Protein AF-A0A383DIL9-F1 (afdb_monomer_lite)

Sequence (186 aa):
MPIIQTILASLAFAFSNWKKLVEVSVFPLLMALPLVTILPEMMGVLQAQLFGVGQVQAYPQFYQLYLLMFDYGYIAILINVYRLVVSGGASVARFGVVLPSIRLGRFFVLFLLLSIATQLPLFFISPLLIPLVYFLLIPFALNLVSIANDVPYKKIKLPARVQLSVFLIKLGVPSFLVALVILIGA

Foldseek 3Di:
DDPVVVVVVVVVLCVVCVVLLVFQLQQLVVLLVVVVVCVVVVVVLCCCLAVVPDDNDDRDPCNVVSVLSNLQSVLLSVVQVVCCVPVNSVSADTSSDDDDDPLSVQLSVLVVVLVVQLCCCVPPNHPVCSLVSVLVCVQVNVQSVCVSVVHPRDRDDDDPVVSVVVSCVVPVVVVVVVVVCVVVVD

Organism: NCBI:txid408172

Structure (mmCIF, N/CA/C/O backbone):
data_AF-A0A383DIL9-F1
#
_entry.id   AF-A0A383DIL9-F1
#
loop_
_atom_site.group_PDB
_atom_site.id
_atom_site.type_symbol
_atom_site.label_atom_id
_atom_site.label_alt_id
_atom_site.label_comp_id
_atom_site.label_asym_id
_atom_site.label_entity_id
_atom_site.label_seq_id
_atom_site.pdbx_PDB_ins_code
_atom_site.Cartn_x
_atom_site.Cartn_y
_atom_site.Cartn_z
_atom_site.occupancy
_atom_site.B_iso_or_equiv
_atom_site.auth_seq_id
_atom_site.auth_comp_id
_atom_site.auth_asym_id
_atom_site.auth_atom_id
_atom_site.pdbx_PDB_model_num
ATOM 1 N N . MET A 1 1 ? -2.333 14.830 17.654 1.00 55.31 1 MET A N 1
ATOM 2 C CA . MET A 1 1 ? -1.413 13.981 18.440 1.00 55.31 1 MET A CA 1
ATOM 3 C C . MET A 1 1 ? 0.027 14.326 18.085 1.00 55.31 1 MET A C 1
ATOM 5 O O . MET A 1 1 ? 0.282 14.611 16.918 1.00 55.31 1 MET A O 1
ATOM 9 N N . PRO A 1 2 ? 0.955 14.315 19.052 1.00 78.00 2 PRO A N 1
ATOM 10 C CA . PRO A 1 2 ? 2.393 14.379 18.797 1.00 78.00 2 PRO A CA 1
ATOM 11 C C . PRO A 1 2 ? 2.854 13.212 17.910 1.00 78.00 2 PRO A C 1
ATOM 13 O O . PRO A 1 2 ? 2.386 12.082 18.067 1.00 78.00 2 PRO A O 1
ATOM 16 N N . ILE A 1 3 ? 3.799 13.474 17.003 1.00 66.12 3 ILE A N 1
ATOM 17 C CA . ILE A 1 3 ? 4.335 12.475 16.057 1.00 66.12 3 ILE A CA 1
ATOM 18 C C . ILE A 1 3 ? 4.911 11.264 16.806 1.00 66.12 3 ILE A C 1
ATOM 20 O O . ILE A 1 3 ? 4.584 10.129 16.478 1.00 66.12 3 ILE A O 1
ATOM 24 N N . ILE A 1 4 ? 5.687 11.503 17.869 1.00 71.12 4 ILE A N 1
ATOM 25 C CA . ILE A 1 4 ? 6.317 10.445 18.678 1.00 71.12 4 ILE A CA 1
ATOM 26 C C . ILE A 1 4 ? 5.266 9.528 19.313 1.00 71.12 4 ILE A C 1
ATOM 28 O O . ILE A 1 4 ? 5.388 8.311 19.241 1.00 71.12 4 ILE A O 1
ATOM 32 N N . GLN A 1 5 ? 4.196 10.095 19.877 1.00 76.19 5 GLN A N 1
ATOM 33 C CA . GLN A 1 5 ? 3.116 9.303 20.474 1.00 76.19 5 GLN A CA 1
ATOM 34 C C . GLN A 1 5 ? 2.385 8.462 19.427 1.00 76.19 5 GLN A C 1
ATOM 36 O O . GLN A 1 5 ? 2.015 7.328 19.703 1.00 76.19 5 GLN A O 1
ATOM 41 N N . THR A 1 6 ? 2.226 8.991 18.212 1.00 77.00 6 THR A N 1
ATOM 42 C CA . THR A 1 6 ? 1.619 8.245 17.101 1.00 77.00 6 THR A CA 1
ATOM 43 C C . THR A 1 6 ? 2.503 7.067 16.688 1.00 77.00 6 THR A C 1
ATOM 45 O O . THR A 1 6 ? 1.997 5.965 16.488 1.00 77.00 6 THR A O 1
ATOM 48 N N . ILE A 1 7 ? 3.824 7.270 16.611 1.00 73.19 7 ILE A N 1
ATOM 49 C CA . ILE A 1 7 ? 4.795 6.210 16.296 1.00 73.19 7 ILE A CA 1
ATOM 50 C C . ILE A 1 7 ? 4.780 5.128 17.380 1.00 73.19 7 ILE A C 1
ATOM 52 O O . ILE A 1 7 ? 4.632 3.951 17.063 1.00 73.19 7 ILE A O 1
ATOM 56 N N . LEU A 1 8 ? 4.873 5.517 18.654 1.00 77.44 8 LEU A N 1
ATOM 57 C CA . LEU A 1 8 ? 4.858 4.581 19.780 1.00 77.44 8 LEU A CA 1
ATOM 58 C C . LEU A 1 8 ? 3.540 3.806 19.858 1.00 77.44 8 LEU A C 1
ATOM 60 O O . LEU A 1 8 ? 3.565 2.593 20.037 1.00 77.44 8 LEU A O 1
ATOM 64 N N . ALA A 1 9 ? 2.400 4.471 19.655 1.00 83.62 9 ALA A N 1
ATOM 65 C CA . ALA A 1 9 ? 1.100 3.808 19.610 1.00 83.62 9 ALA A CA 1
ATOM 66 C C . ALA A 1 9 ? 1.002 2.817 18.440 1.00 83.62 9 ALA A C 1
ATOM 68 O O . ALA A 1 9 ? 0.501 1.709 18.615 1.00 83.62 9 ALA A O 1
ATOM 69 N N . SER A 1 10 ? 1.529 3.180 17.267 1.00 82.62 10 SER A N 1
ATOM 70 C CA . SER A 1 10 ? 1.551 2.298 16.094 1.00 82.62 10 SER A CA 1
ATOM 71 C C . SER A 1 10 ? 2.434 1.068 16.327 1.00 82.62 10 SER A C 1
ATOM 73 O O . SER A 1 10 ? 2.035 -0.044 15.989 1.00 82.62 10 SER A O 1
ATOM 75 N N . LEU A 1 11 ? 3.606 1.244 16.948 1.00 83.75 11 LEU A N 1
ATOM 76 C CA . LEU A 1 11 ? 4.505 0.144 17.313 1.00 83.75 11 LEU A CA 1
ATOM 77 C C . LEU A 1 11 ? 3.888 -0.761 18.380 1.00 83.75 11 LEU A C 1
ATOM 79 O O . LEU A 1 11 ? 3.871 -1.976 18.212 1.00 83.75 11 LEU A O 1
ATOM 83 N N . ALA A 1 12 ? 3.339 -0.183 19.449 1.00 87.81 12 ALA A N 1
ATOM 84 C CA . ALA A 1 12 ? 2.666 -0.936 20.502 1.00 87.81 12 ALA A CA 1
ATOM 85 C C . ALA A 1 12 ? 1.492 -1.751 19.938 1.00 87.81 12 ALA A C 1
ATOM 87 O O . ALA A 1 12 ? 1.345 -2.931 20.261 1.00 87.81 12 ALA A O 1
ATOM 88 N N . PHE A 1 13 ? 0.702 -1.156 19.039 1.00 91.38 13 PHE A N 1
ATOM 89 C CA . PHE A 1 13 ? -0.349 -1.860 18.313 1.00 91.38 13 PHE A CA 1
ATOM 90 C C . PHE A 1 13 ? 0.212 -3.014 17.475 1.00 91.38 13 PHE A C 1
ATOM 92 O O . PHE A 1 13 ? -0.314 -4.127 17.552 1.00 91.38 13 PHE A O 1
ATOM 99 N N . ALA A 1 14 ? 1.283 -2.769 16.712 1.00 88.81 14 ALA A N 1
ATOM 100 C CA . ALA A 1 14 ? 1.894 -3.771 15.849 1.00 88.81 14 ALA A CA 1
ATOM 101 C C . ALA A 1 14 ? 2.431 -4.970 16.639 1.00 88.81 14 ALA A C 1
ATOM 103 O O . ALA A 1 14 ? 2.126 -6.111 16.298 1.00 88.81 14 ALA A O 1
ATOM 104 N N . PHE A 1 15 ? 3.149 -4.725 17.737 1.00 90.56 15 PHE A N 1
ATOM 105 C CA . PHE A 1 15 ? 3.647 -5.787 18.608 1.00 90.56 15 PHE A CA 1
ATOM 106 C C . PHE A 1 15 ? 2.521 -6.537 19.317 1.00 90.56 15 PHE A C 1
ATOM 108 O O . PHE A 1 15 ? 2.581 -7.756 19.428 1.00 90.56 15 PHE A O 1
ATOM 115 N N . SER A 1 16 ? 1.460 -5.848 19.738 1.00 92.62 16 SER A N 1
ATOM 116 C CA . SER A 1 16 ? 0.324 -6.499 20.406 1.00 92.62 16 SER A CA 1
ATOM 117 C C . SER A 1 16 ? -0.507 -7.366 19.452 1.00 92.62 16 SER A C 1
ATOM 119 O O . SER A 1 16 ? -1.127 -8.335 19.880 1.00 92.62 16 SER A O 1
ATOM 121 N N . ASN A 1 17 ? -0.507 -7.048 18.151 1.00 91.88 17 ASN A N 1
ATOM 122 C CA . ASN A 1 17 ? -1.343 -7.704 17.140 1.00 91.88 17 ASN A CA 1
ATOM 123 C C . ASN A 1 17 ? -0.544 -8.442 16.054 1.00 91.88 17 ASN A C 1
ATOM 125 O O . ASN A 1 17 ? -1.108 -8.793 15.018 1.00 91.88 17 ASN A O 1
ATOM 129 N N . TRP A 1 18 ? 0.747 -8.707 16.268 1.00 91.75 18 TRP A N 1
ATOM 130 C CA . TRP A 1 18 ? 1.662 -9.191 15.226 1.00 91.75 18 TRP A CA 1
ATOM 131 C C . TRP A 1 18 ? 1.164 -10.449 14.497 1.00 91.75 18 TRP A C 1
ATOM 133 O O . TRP A 1 18 ? 1.207 -10.496 13.272 1.00 91.75 18 TRP A O 1
ATOM 143 N N . LYS A 1 19 ? 0.609 -11.439 15.216 1.00 93.00 19 LYS A N 1
ATOM 144 C CA . LYS A 1 19 ? 0.065 -12.671 14.608 1.00 93.00 19 LYS A CA 1
ATOM 145 C C . LYS A 1 19 ? -1.059 -12.362 13.629 1.00 93.00 19 LYS A C 1
ATOM 147 O O . LYS A 1 19 ? -1.102 -12.908 12.530 1.00 93.00 19 LYS A O 1
ATOM 152 N N . LYS A 1 20 ? -1.961 -11.464 14.032 1.00 90.69 20 LYS A N 1
ATOM 153 C CA . LYS A 1 20 ? -3.090 -11.065 13.199 1.00 90.69 20 LYS A CA 1
ATOM 154 C C . LYS A 1 20 ? -2.618 -10.207 12.034 1.00 90.69 20 LYS A C 1
ATOM 156 O O . LYS A 1 20 ? -3.096 -10.408 10.929 1.00 90.69 20 LYS A O 1
ATOM 161 N N . LEU A 1 21 ? -1.641 -9.326 12.245 1.00 91.44 21 LEU A N 1
ATOM 162 C CA . LEU A 1 21 ? -1.018 -8.552 11.170 1.00 91.44 21 LEU A CA 1
ATOM 163 C C . LEU A 1 21 ? -0.367 -9.446 10.110 1.00 91.44 21 LEU A C 1
ATOM 165 O O . LEU A 1 21 ? -0.551 -9.197 8.923 1.00 91.44 21 LEU A O 1
ATOM 169 N N . VAL A 1 22 ? 0.323 -10.513 10.515 1.00 91.12 22 VAL A N 1
ATOM 170 C CA . VAL A 1 22 ? 0.865 -11.511 9.582 1.00 91.12 22 VAL A CA 1
ATOM 171 C C . VAL A 1 22 ? -0.265 -12.204 8.821 1.00 91.12 22 VAL A C 1
ATOM 173 O O . VAL A 1 22 ? -0.243 -12.226 7.594 1.00 91.12 22 VAL A O 1
ATOM 176 N N . GLU A 1 23 ? -1.289 -12.700 9.522 1.00 91.50 23 GLU A N 1
ATOM 177 C CA . GLU A 1 23 ? -2.429 -13.392 8.904 1.00 91.50 23 GLU A CA 1
ATOM 178 C C . GLU A 1 23 ? -3.127 -12.530 7.843 1.00 91.50 23 GLU A C 1
ATOM 180 O O . GLU A 1 23 ? -3.427 -13.006 6.750 1.00 91.50 23 GLU A O 1
ATOM 185 N N . VAL A 1 24 ? -3.368 -11.253 8.141 1.00 89.69 24 VAL A N 1
ATOM 186 C CA . VAL A 1 24 ? -4.103 -10.351 7.241 1.00 89.69 24 VAL A CA 1
ATOM 187 C C . VAL A 1 24 ? -3.247 -9.806 6.100 1.00 89.69 24 VAL A C 1
ATOM 189 O O . VAL A 1 24 ? -3.786 -9.193 5.179 1.00 89.69 24 VAL A O 1
ATOM 192 N N . SER A 1 25 ? -1.933 -10.027 6.159 1.00 90.75 25 SER A N 1
ATOM 193 C CA . SER A 1 25 ? -0.986 -9.648 5.110 1.00 90.75 25 SER A CA 1
ATOM 194 C C . SER A 1 25 ? -0.784 -10.749 4.069 1.00 90.75 25 SER A C 1
ATOM 196 O O . SER A 1 25 ? -0.299 -10.444 2.987 1.00 90.75 25 SER A O 1
ATOM 198 N N . VAL A 1 26 ? -1.176 -12.002 4.344 1.00 93.00 26 VAL A N 1
ATOM 199 C CA . VAL A 1 26 ? -0.944 -13.145 3.438 1.00 93.00 26 VAL A CA 1
ATOM 200 C C . VAL A 1 26 ? -1.511 -12.880 2.044 1.00 93.00 26 VAL A C 1
ATOM 202 O O . VAL A 1 26 ? -0.766 -12.886 1.069 1.00 93.00 26 VAL A O 1
ATOM 205 N N . PHE A 1 27 ? -2.812 -12.607 1.937 1.00 92.38 27 PHE A N 1
ATOM 206 C CA . PHE A 1 27 ? -3.439 -12.343 0.645 1.00 92.38 27 PHE A CA 1
ATOM 207 C C . PHE A 1 27 ? -2.878 -11.088 -0.056 1.00 92.38 27 PHE A C 1
ATOM 209 O O . PHE A 1 27 ? -2.487 -11.198 -1.219 1.00 92.38 27 PHE A O 1
ATOM 216 N N . PRO A 1 28 ? -2.761 -9.920 0.609 1.00 91.75 28 PRO A N 1
ATOM 217 C CA . PRO A 1 28 ? -2.088 -8.753 0.037 1.00 91.75 28 PRO A CA 1
ATOM 218 C C . PRO A 1 28 ? -0.696 -9.034 -0.532 1.00 91.75 28 PRO A C 1
ATOM 220 O O . PRO A 1 28 ? -0.382 -8.574 -1.627 1.00 91.75 28 PRO A O 1
ATOM 223 N N . LEU A 1 29 ? 0.122 -9.806 0.187 1.00 91.56 29 LEU A N 1
ATOM 224 C CA . LEU A 1 29 ? 1.461 -10.173 -0.263 1.00 91.56 29 LEU A CA 1
ATOM 225 C C . LEU A 1 29 ? 1.400 -11.061 -1.504 1.00 91.56 29 LEU A C 1
ATOM 227 O O . LEU A 1 29 ? 2.115 -10.785 -2.461 1.00 91.56 29 LEU A O 1
ATOM 231 N N . LEU A 1 30 ? 0.507 -12.057 -1.539 1.00 93.81 30 LEU A N 1
ATOM 232 C CA . LEU A 1 30 ? 0.303 -12.896 -2.725 1.00 93.81 30 LEU A CA 1
ATOM 233 C C . LEU A 1 30 ? -0.089 -12.072 -3.959 1.00 93.81 30 LEU A C 1
ATOM 235 O O . LEU A 1 30 ? 0.409 -12.338 -5.047 1.00 93.81 30 LEU A O 1
ATOM 239 N N . MET A 1 31 ? -0.930 -11.046 -3.792 1.00 93.12 31 MET A N 1
ATOM 240 C CA . MET A 1 31 ? -1.310 -10.155 -4.895 1.00 93.12 31 MET A CA 1
ATOM 241 C C . MET A 1 31 ? -0.169 -9.227 -5.338 1.00 93.12 31 MET A C 1
ATOM 243 O O . MET A 1 31 ? -0.143 -8.805 -6.490 1.00 93.12 31 MET A O 1
ATOM 247 N N . ALA A 1 32 ? 0.787 -8.930 -4.454 1.00 91.19 32 ALA A N 1
ATOM 248 C CA . ALA A 1 32 ? 1.969 -8.133 -4.775 1.00 91.19 32 ALA A CA 1
ATOM 249 C C . ALA A 1 32 ? 3.094 -8.950 -5.439 1.00 91.19 32 ALA A C 1
ATOM 251 O O . ALA A 1 32 ? 3.897 -8.376 -6.175 1.00 91.19 32 ALA A O 1
ATOM 252 N N . LEU A 1 33 ? 3.156 -10.270 -5.206 1.00 91.06 33 LEU A N 1
ATOM 253 C CA . LEU A 1 33 ? 4.237 -11.135 -5.702 1.00 91.06 33 LEU A CA 1
ATOM 254 C C . LEU A 1 33 ? 4.514 -11.000 -7.209 1.00 91.06 33 LEU A C 1
ATOM 256 O O . LEU A 1 33 ? 5.685 -10.844 -7.548 1.00 91.06 33 LEU A O 1
ATOM 260 N N . PRO A 1 34 ? 3.512 -10.996 -8.113 1.00 91.50 34 PRO A N 1
ATOM 261 C CA . PRO A 1 34 ? 3.777 -10.896 -9.550 1.00 91.50 34 PRO A CA 1
ATOM 262 C C . PRO A 1 34 ? 4.523 -9.614 -9.944 1.00 91.50 34 PRO A C 1
ATOM 264 O O . PRO A 1 34 ? 5.402 -9.640 -10.804 1.00 91.50 34 PRO A O 1
ATOM 267 N N . LEU A 1 35 ? 4.224 -8.491 -9.280 1.00 88.19 35 LEU A N 1
ATOM 268 C CA . LEU A 1 35 ? 4.943 -7.237 -9.505 1.00 88.19 35 LEU A CA 1
ATOM 269 C C . LEU A 1 35 ? 6.375 -7.322 -8.964 1.00 88.19 35 LEU A C 1
ATOM 271 O O . LEU A 1 35 ? 7.310 -6.846 -9.603 1.00 88.19 35 LEU A O 1
ATOM 275 N N . VAL A 1 36 ? 6.557 -7.964 -7.806 1.00 86.94 36 VAL A N 1
ATOM 276 C CA . VAL A 1 36 ? 7.881 -8.149 -7.199 1.00 86.94 36 VAL A CA 1
ATOM 277 C C . VAL A 1 36 ? 8.782 -9.017 -8.072 1.00 86.94 36 VAL A C 1
ATOM 279 O O . VAL A 1 36 ? 9.970 -8.736 -8.186 1.00 86.94 36 VAL A 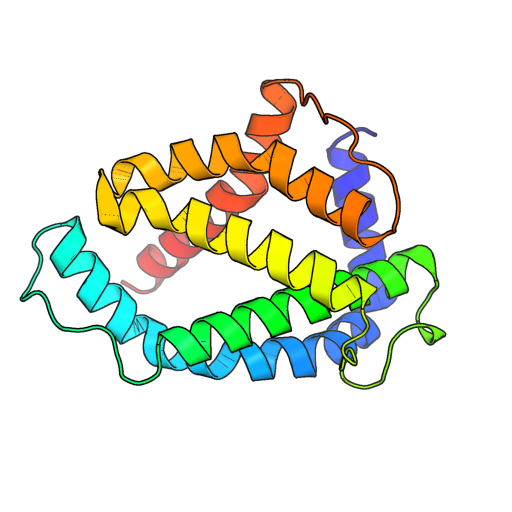O 1
ATOM 282 N N . THR A 1 37 ? 8.239 -10.036 -8.736 1.00 87.19 37 THR A N 1
ATOM 283 C CA . THR A 1 37 ? 9.034 -10.901 -9.617 1.00 87.19 37 THR A CA 1
ATOM 284 C C . THR A 1 37 ? 9.561 -10.178 -10.854 1.00 87.19 37 THR A C 1
ATOM 286 O O . THR A 1 37 ? 10.646 -10.510 -11.317 1.00 87.19 37 THR A O 1
ATOM 289 N N . ILE A 1 38 ? 8.846 -9.163 -11.355 1.00 86.38 38 ILE A N 1
ATOM 290 C CA . ILE A 1 38 ? 9.269 -8.384 -12.531 1.00 86.38 38 ILE A CA 1
ATOM 291 C C . ILE A 1 38 ? 9.998 -7.081 -12.172 1.00 86.38 38 ILE A C 1
ATOM 293 O O . ILE A 1 38 ? 10.416 -6.346 -13.065 1.00 86.38 38 ILE A O 1
ATOM 297 N N . LEU A 1 39 ? 10.172 -6.772 -10.878 1.00 82.75 39 LEU A N 1
ATOM 298 C CA . LEU A 1 39 ? 10.854 -5.555 -10.417 1.00 82.75 39 LEU A CA 1
ATOM 299 C C . LEU A 1 39 ? 12.237 -5.355 -11.057 1.00 82.75 39 LEU A C 1
ATOM 301 O O . LEU A 1 39 ? 12.508 -4.236 -11.485 1.00 82.75 39 LEU A O 1
ATOM 305 N N . PRO A 1 40 ? 13.115 -6.374 -11.162 1.00 82.50 40 PRO A N 1
ATOM 306 C CA . PRO A 1 40 ? 14.431 -6.190 -11.773 1.00 82.50 40 PRO A CA 1
ATOM 307 C C . PRO A 1 40 ? 14.352 -5.722 -13.233 1.00 82.50 40 PRO A C 1
ATOM 309 O O . PRO A 1 40 ? 15.029 -4.770 -13.618 1.00 82.50 40 PRO A O 1
ATOM 312 N N . GLU A 1 41 ? 13.472 -6.336 -14.025 1.00 84.00 41 GLU A N 1
ATOM 313 C CA . GLU A 1 41 ? 13.235 -5.972 -15.428 1.00 84.00 41 GLU A CA 1
ATOM 314 C C . GLU A 1 41 ? 12.672 -4.551 -15.532 1.00 84.00 41 GLU A C 1
ATOM 316 O O . GLU A 1 41 ? 13.134 -3.739 -16.335 1.00 84.00 41 GLU A O 1
ATOM 321 N N . ME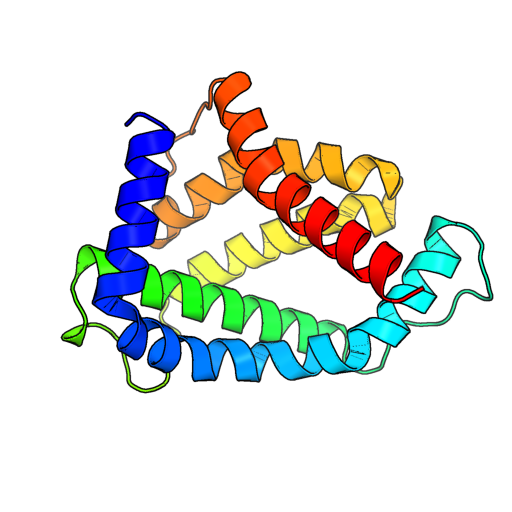T A 1 42 ? 11.729 -4.211 -14.650 1.00 81.94 42 MET A N 1
ATOM 322 C CA . MET A 1 42 ? 11.178 -2.863 -14.548 1.00 81.94 42 MET A CA 1
ATOM 323 C C . MET A 1 42 ? 12.235 -1.817 -14.207 1.00 81.94 42 MET A C 1
ATOM 325 O O . MET A 1 42 ? 12.226 -0.732 -14.784 1.00 81.94 42 MET A O 1
ATOM 329 N N . MET A 1 43 ? 13.150 -2.132 -13.290 1.00 78.75 43 MET A N 1
ATOM 330 C CA . MET A 1 43 ? 14.248 -1.241 -12.929 1.00 78.75 43 MET A CA 1
ATOM 331 C C . MET A 1 43 ? 15.207 -1.037 -14.100 1.00 78.75 43 MET A C 1
ATOM 333 O O . MET A 1 43 ? 15.670 0.083 -14.282 1.00 78.75 43 MET A O 1
ATOM 337 N N . GLY A 1 44 ? 15.452 -2.060 -14.923 1.00 78.56 44 GLY A N 1
ATOM 338 C CA . GLY A 1 44 ? 16.228 -1.925 -16.158 1.00 78.56 44 GLY A CA 1
ATOM 339 C C . GLY A 1 44 ? 15.559 -0.993 -17.174 1.00 78.56 44 GLY A C 1
ATOM 340 O O . GLY A 1 44 ? 16.194 -0.064 -17.673 1.00 78.56 44 GLY A O 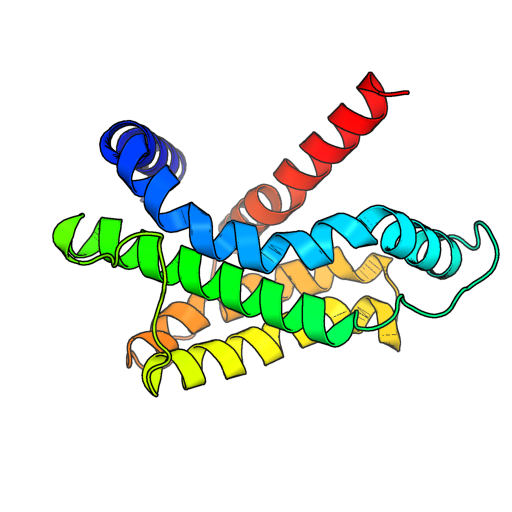1
ATOM 341 N N . VAL A 1 45 ? 14.255 -1.173 -17.418 1.00 81.00 45 VAL A N 1
ATOM 342 C CA . VAL A 1 45 ? 13.473 -0.293 -18.308 1.00 81.00 45 VAL A CA 1
ATOM 343 C C . VAL A 1 45 ? 13.467 1.145 -17.791 1.00 81.00 45 VAL A C 1
ATOM 345 O O . VAL A 1 45 ? 13.696 2.077 -18.562 1.00 81.00 45 VAL A O 1
ATOM 348 N N . LEU A 1 46 ? 13.256 1.333 -16.485 1.00 76.75 46 LEU A N 1
ATOM 349 C CA . LEU A 1 46 ? 13.331 2.647 -15.858 1.00 76.75 46 LEU A CA 1
ATOM 350 C C . LEU A 1 46 ? 14.738 3.226 -16.021 1.00 76.75 46 LEU A C 1
ATOM 352 O O . LEU A 1 46 ? 14.873 4.299 -16.578 1.00 76.75 46 LEU A O 1
ATOM 356 N N . GLN A 1 47 ? 15.812 2.539 -15.642 1.00 74.31 47 GLN A N 1
ATOM 357 C CA . GLN A 1 47 ? 17.170 3.085 -15.770 1.00 74.31 47 GLN A CA 1
ATOM 358 C C . GLN A 1 47 ? 17.516 3.529 -17.201 1.00 74.31 47 GLN A C 1
ATOM 360 O O . GLN A 1 47 ? 18.080 4.613 -17.377 1.00 74.31 47 GLN A O 1
ATOM 365 N N . ALA A 1 48 ? 17.105 2.761 -18.213 1.00 79.94 48 ALA A N 1
ATOM 366 C CA . ALA A 1 48 ? 17.279 3.132 -19.614 1.00 79.94 48 ALA A CA 1
ATOM 367 C C . ALA A 1 48 ? 16.479 4.389 -19.996 1.00 79.94 48 ALA A C 1
ATOM 369 O O . ALA A 1 48 ? 17.013 5.281 -20.651 1.00 79.94 48 ALA A O 1
ATOM 370 N N . GLN A 1 49 ? 15.224 4.505 -19.554 1.00 73.62 49 GLN A N 1
ATOM 371 C CA . GLN A 1 49 ? 14.377 5.678 -19.818 1.00 73.62 49 GLN A CA 1
ATOM 372 C C . GLN A 1 49 ? 14.801 6.925 -19.025 1.00 73.62 49 GLN A C 1
ATOM 374 O O . GLN A 1 49 ? 14.687 8.046 -19.512 1.00 73.62 49 GLN A O 1
ATOM 379 N N . LEU A 1 50 ? 15.258 6.727 -17.789 1.00 70.38 50 LEU A N 1
ATOM 380 C CA . LEU A 1 50 ? 15.532 7.764 -16.798 1.00 70.38 50 LEU A CA 1
ATOM 381 C C . LEU A 1 50 ? 16.929 8.369 -16.951 1.00 70.38 50 LEU A C 1
ATOM 383 O O . LEU A 1 50 ? 17.101 9.579 -16.828 1.00 70.38 50 LEU A O 1
ATOM 387 N N . PHE A 1 51 ? 17.924 7.511 -17.174 1.00 76.62 51 PHE A N 1
ATOM 388 C CA . PHE A 1 51 ? 19.342 7.866 -17.126 1.00 76.62 51 PHE A CA 1
ATOM 389 C C . PHE A 1 51 ? 20.070 7.568 -18.442 1.00 76.62 51 PHE A C 1
ATOM 391 O O . PHE A 1 51 ? 21.273 7.798 -18.530 1.00 76.62 51 PHE A O 1
ATOM 398 N N . GLY A 1 52 ? 19.370 7.048 -19.459 1.00 71.31 52 GLY A N 1
ATOM 399 C CA . GLY A 1 52 ? 19.980 6.654 -20.733 1.00 71.31 52 GLY A CA 1
ATOM 400 C C . GLY A 1 52 ? 20.937 5.464 -20.608 1.00 71.31 52 GLY A C 1
ATOM 401 O O . GLY A 1 52 ? 21.775 5.253 -21.482 1.00 71.31 52 GLY A O 1
ATOM 402 N N . VAL A 1 53 ? 20.853 4.706 -19.510 1.00 71.75 53 VAL A N 1
ATOM 403 C CA . VAL A 1 53 ? 21.731 3.563 -19.245 1.00 71.75 53 VAL A CA 1
ATOM 404 C C . VAL A 1 53 ? 21.109 2.309 -19.860 1.00 71.75 53 VAL A C 1
ATOM 406 O O . VAL A 1 53 ? 20.167 1.745 -19.312 1.00 71.75 53 VAL A O 1
ATOM 409 N N . GLY A 1 54 ? 21.643 1.868 -21.001 1.00 72.19 54 GLY A N 1
ATOM 410 C CA . GLY A 1 54 ? 21.163 0.684 -21.726 1.00 72.19 54 GLY A CA 1
ATOM 411 C C . GLY A 1 54 ? 20.141 1.000 -22.826 1.00 72.19 54 GLY A C 1
ATOM 412 O O . GLY A 1 54 ? 19.891 2.157 -23.154 1.00 72.19 54 GLY A O 1
ATOM 413 N N . GLN A 1 55 ? 19.574 -0.044 -23.443 1.00 74.38 55 GLN A N 1
ATOM 414 C CA . GLN A 1 55 ? 18.541 0.108 -24.474 1.00 74.38 55 GLN A CA 1
ATOM 415 C C . GLN A 1 55 ? 17.148 0.179 -23.843 1.00 74.38 55 GLN A C 1
ATOM 417 O O . GLN A 1 55 ? 16.818 -0.622 -22.970 1.00 74.38 55 GLN A O 1
ATOM 422 N N . VAL A 1 56 ? 16.314 1.111 -24.316 1.00 74.44 56 VAL A N 1
ATOM 423 C CA . VAL A 1 56 ? 14.915 1.222 -23.883 1.00 74.44 56 VAL A CA 1
ATOM 424 C C . VAL A 1 56 ? 14.142 0.013 -24.403 1.00 74.44 56 VAL A C 1
ATOM 426 O O . VAL A 1 56 ? 13.909 -0.119 -25.603 1.00 74.44 56 VAL A O 1
ATOM 429 N N . GLN A 1 57 ? 13.753 -0.871 -23.488 1.00 77.25 57 GLN A N 1
ATOM 430 C CA . GLN A 1 57 ? 12.928 -2.040 -23.781 1.00 77.25 57 GLN A CA 1
ATOM 431 C C . GLN A 1 57 ? 11.456 -1.766 -23.453 1.00 77.25 57 GLN A C 1
ATOM 433 O O . GLN A 1 57 ? 11.126 -0.866 -22.676 1.00 77.25 57 GLN A O 1
ATOM 438 N N . ALA A 1 58 ? 10.563 -2.544 -24.064 1.00 80.38 58 ALA A N 1
ATOM 439 C CA . ALA A 1 58 ? 9.151 -2.530 -23.703 1.00 80.38 58 ALA A CA 1
ATOM 440 C C . ALA A 1 58 ? 8.956 -3.046 -22.268 1.00 80.38 58 ALA A C 1
ATOM 442 O O . ALA A 1 58 ? 9.742 -3.854 -21.775 1.00 80.38 58 ALA A O 1
ATOM 443 N N . TYR A 1 59 ? 7.888 -2.596 -21.606 1.00 80.62 59 TYR A N 1
ATOM 444 C CA . TYR A 1 59 ? 7.521 -3.133 -20.297 1.00 80.62 59 TYR A CA 1
ATOM 445 C C . TYR A 1 59 ? 7.206 -4.639 -20.375 1.00 80.62 59 TYR A C 1
ATOM 447 O O . TYR A 1 59 ? 6.672 -5.087 -21.397 1.00 80.62 59 TYR A O 1
ATOM 455 N N . PRO A 1 60 ? 7.473 -5.407 -19.298 1.00 83.50 60 PRO A N 1
ATOM 456 C CA . PRO A 1 60 ? 7.169 -6.832 -19.242 1.00 83.50 60 PRO A CA 1
ATOM 457 C C . PRO A 1 60 ? 5.700 -7.144 -19.539 1.00 83.50 60 PRO A C 1
ATOM 459 O O . PRO A 1 60 ? 4.791 -6.359 -19.239 1.00 83.50 60 PRO A O 1
ATOM 462 N N . GLN A 1 61 ? 5.458 -8.328 -20.102 1.00 85.56 61 GLN A N 1
ATOM 463 C CA . GLN A 1 61 ? 4.107 -8.794 -20.395 1.00 85.56 61 GLN A CA 1
ATOM 464 C C . GLN A 1 61 ? 3.267 -8.827 -19.107 1.00 85.56 61 GLN A C 1
ATOM 466 O O . GLN A 1 61 ? 3.739 -9.253 -18.056 1.00 85.56 61 GLN A O 1
ATOM 471 N N . PHE A 1 62 ? 2.013 -8.372 -19.197 1.00 86.94 62 PHE A N 1
ATOM 472 C CA . PHE A 1 62 ? 1.073 -8.271 -18.070 1.00 86.94 62 PHE A CA 1
ATOM 473 C C . PHE A 1 62 ? 1.442 -7.261 -16.974 1.00 86.94 62 PHE A C 1
ATOM 475 O O . PHE A 1 62 ? 0.774 -7.240 -15.941 1.00 86.94 62 PHE A O 1
ATOM 482 N N . TYR A 1 63 ? 2.409 -6.364 -17.202 1.00 85.62 63 TYR A N 1
ATOM 483 C CA . TYR A 1 63 ? 2.758 -5.298 -16.255 1.00 85.62 63 TYR A CA 1
ATOM 484 C C . TYR A 1 63 ? 1.528 -4.563 -15.689 1.00 85.62 63 TYR A C 1
ATOM 486 O O . TYR A 1 63 ? 1.392 -4.412 -14.476 1.00 85.62 63 TYR A O 1
ATOM 494 N N . GLN A 1 64 ? 0.583 -4.169 -16.549 1.00 85.81 64 GLN A N 1
ATOM 495 C CA . GLN A 1 64 ? -0.630 -3.466 -16.125 1.00 85.81 64 GLN A CA 1
ATOM 496 C C . GLN A 1 64 ? -1.519 -4.328 -15.218 1.00 85.81 64 GLN A C 1
ATOM 498 O O . GLN A 1 64 ? -2.098 -3.821 -14.262 1.00 85.81 64 GLN A O 1
ATOM 503 N N . LEU A 1 65 ? -1.619 -5.632 -15.489 1.00 89.81 65 LEU A N 1
ATOM 504 C CA . LEU A 1 65 ? -2.370 -6.554 -14.639 1.00 89.81 65 LEU A CA 1
ATOM 505 C C . LEU A 1 65 ? -1.701 -6.691 -13.268 1.00 89.81 65 LEU A C 1
ATOM 507 O O . LEU A 1 65 ? -2.386 -6.653 -12.249 1.00 89.81 65 LEU A O 1
ATOM 511 N N . TYR A 1 66 ? -0.372 -6.794 -13.226 1.00 90.94 66 TYR A N 1
ATOM 512 C CA . TYR A 1 66 ? 0.374 -6.890 -11.971 1.00 90.94 66 TYR A CA 1
ATOM 513 C C . TYR A 1 66 ? 0.274 -5.612 -11.136 1.00 90.94 66 TYR A C 1
ATOM 515 O O . TYR A 1 66 ? 0.149 -5.702 -9.916 1.00 90.94 66 TYR A O 1
ATOM 523 N N . LEU A 1 67 ? 0.230 -4.433 -11.769 1.00 85.94 67 LEU A N 1
ATOM 524 C CA . LEU A 1 67 ? -0.095 -3.180 -11.082 1.00 85.94 67 LEU A CA 1
ATOM 525 C C . LEU A 1 67 ? -1.491 -3.215 -10.451 1.00 85.94 67 LEU A C 1
ATOM 527 O O . LEU A 1 67 ? -1.640 -2.856 -9.288 1.00 85.94 67 LEU A O 1
ATOM 531 N N . LEU A 1 68 ? -2.508 -3.679 -11.183 1.00 87.75 68 LEU A N 1
ATOM 532 C CA . LEU A 1 68 ? -3.874 -3.774 -10.655 1.00 87.75 68 LEU A CA 1
ATOM 533 C C . LEU A 1 68 ? -3.972 -4.764 -9.486 1.00 87.75 68 LEU A C 1
ATOM 535 O O . LEU A 1 68 ? -4.662 -4.493 -8.502 1.00 87.75 68 LEU A O 1
ATOM 539 N N . MET A 1 69 ? -3.274 -5.900 -9.573 1.00 90.38 69 MET A N 1
ATOM 540 C CA . MET A 1 69 ? -3.184 -6.864 -8.474 1.00 90.38 69 MET A CA 1
ATOM 541 C C . MET A 1 69 ? -2.491 -6.250 -7.255 1.00 90.38 69 MET A C 1
ATOM 543 O O . MET A 1 69 ? -2.996 -6.380 -6.139 1.00 90.38 69 MET A O 1
ATOM 547 N N . PHE A 1 70 ? -1.391 -5.524 -7.464 1.00 89.81 70 PHE A N 1
ATOM 548 C CA . PHE A 1 70 ? -0.692 -4.806 -6.404 1.00 89.81 70 PHE A CA 1
ATOM 549 C C . PHE A 1 70 ? -1.589 -3.758 -5.735 1.00 89.81 70 PHE A C 1
ATOM 551 O O . PHE A 1 70 ? -1.707 -3.759 -4.510 1.00 89.81 70 PHE A O 1
ATOM 558 N N . ASP A 1 71 ? -2.275 -2.916 -6.514 1.00 85.31 71 ASP A N 1
ATOM 559 C CA . ASP A 1 71 ? -3.210 -1.908 -6.001 1.00 85.31 71 ASP A CA 1
ATOM 560 C C . ASP A 1 71 ? -4.325 -2.564 -5.177 1.00 85.31 71 ASP A C 1
ATOM 562 O O . ASP A 1 71 ? -4.666 -2.104 -4.084 1.00 85.31 71 ASP A O 1
ATOM 566 N N . TYR A 1 72 ? -4.862 -3.689 -5.651 1.00 86.31 72 TYR A N 1
ATOM 567 C CA . TYR A 1 72 ? -5.870 -4.443 -4.916 1.00 86.31 72 TYR A CA 1
ATOM 568 C C . TYR A 1 72 ? -5.331 -5.019 -3.600 1.00 86.31 72 TYR A C 1
ATOM 570 O O . TYR A 1 72 ? -5.980 -4.883 -2.560 1.00 86.31 72 TYR A O 1
ATOM 578 N N . GLY A 1 73 ? -4.133 -5.610 -3.612 1.00 89.12 73 GLY A N 1
ATOM 579 C CA . GLY A 1 73 ? -3.460 -6.091 -2.404 1.00 89.12 73 GLY A CA 1
ATOM 580 C C . GLY A 1 73 ? -3.204 -4.963 -1.400 1.00 89.12 73 GLY A C 1
ATOM 581 O O . GLY A 1 73 ? -3.510 -5.101 -0.214 1.00 89.12 73 GLY A O 1
ATOM 582 N N . TYR A 1 74 ? -2.731 -3.813 -1.882 1.00 85.88 74 TYR A N 1
ATOM 583 C CA . TYR A 1 74 ? -2.501 -2.612 -1.082 1.00 85.88 74 TYR A CA 1
ATOM 584 C C . TYR A 1 74 ? -3.789 -2.103 -0.417 1.00 85.88 74 TYR A C 1
ATOM 586 O O . TYR A 1 74 ? -3.823 -1.778 0.771 1.00 85.88 74 TYR A O 1
ATOM 594 N N . ILE A 1 75 ? -4.891 -2.083 -1.160 1.00 82.56 75 ILE A N 1
ATOM 595 C CA . ILE A 1 75 ? -6.195 -1.695 -0.627 1.00 82.56 75 ILE A CA 1
ATOM 596 C C . ILE A 1 75 ? -6.681 -2.713 0.412 1.00 82.56 75 ILE A C 1
ATOM 598 O O . ILE A 1 75 ? -7.139 -2.320 1.488 1.00 82.56 75 ILE A O 1
ATOM 602 N N . ALA A 1 76 ? -6.540 -4.011 0.132 1.00 85.62 76 ALA A N 1
ATOM 603 C CA . ALA A 1 76 ? -6.932 -5.075 1.047 1.00 85.62 76 ALA A CA 1
ATOM 604 C C . ALA A 1 76 ? -6.199 -4.967 2.396 1.00 85.62 76 ALA A C 1
ATOM 606 O O . ALA A 1 76 ? -6.846 -5.021 3.446 1.00 85.62 76 ALA A O 1
ATOM 607 N N . ILE A 1 77 ? -4.880 -4.732 2.394 1.00 87.81 77 ILE A N 1
ATOM 608 C CA . ILE A 1 77 ? -4.122 -4.576 3.642 1.00 87.81 77 ILE A CA 1
ATOM 609 C C . ILE A 1 77 ? -4.525 -3.312 4.409 1.00 87.81 77 ILE A C 1
ATOM 611 O O . ILE A 1 77 ? -4.709 -3.386 5.624 1.00 87.81 77 ILE A O 1
ATOM 615 N N . LEU A 1 78 ? -4.761 -2.182 3.729 1.00 83.19 78 LEU A N 1
ATOM 616 C CA . LEU A 1 78 ? -5.236 -0.955 4.380 1.00 83.19 78 LEU A CA 1
ATOM 617 C C . LEU A 1 78 ? -6.568 -1.172 5.107 1.00 83.19 78 LEU A C 1
ATOM 619 O O . LEU A 1 78 ? -6.727 -0.758 6.256 1.00 83.19 78 LEU A O 1
ATOM 623 N N . ILE A 1 79 ? -7.515 -1.846 4.457 1.00 80.12 79 ILE A N 1
ATOM 624 C CA . ILE A 1 79 ? -8.837 -2.128 5.027 1.00 80.12 79 ILE A CA 1
ATOM 625 C C . ILE A 1 79 ? -8.720 -3.069 6.219 1.00 80.12 79 ILE A C 1
ATOM 627 O O . ILE A 1 79 ? -9.354 -2.838 7.247 1.00 80.12 79 ILE A O 1
ATOM 631 N N . ASN A 1 80 ? -7.915 -4.122 6.097 1.00 85.56 80 ASN A N 1
ATOM 632 C CA . ASN A 1 80 ? -7.735 -5.090 7.170 1.00 85.56 80 ASN A CA 1
ATOM 633 C C . ASN A 1 80 ? -7.053 -4.473 8.391 1.00 85.56 80 ASN A C 1
ATOM 635 O O . ASN A 1 80 ? -7.493 -4.722 9.509 1.00 85.56 80 ASN A O 1
ATOM 639 N N . VAL A 1 81 ? -6.030 -3.635 8.192 1.00 85.00 81 VAL A N 1
ATOM 640 C CA . VAL A 1 81 ? -5.382 -2.896 9.284 1.00 85.00 81 VAL A CA 1
ATOM 641 C C . VAL A 1 81 ? -6.369 -1.924 9.924 1.00 85.00 81 VAL A C 1
ATOM 643 O O . VAL A 1 81 ? -6.481 -1.900 11.145 1.00 85.00 81 VAL A O 1
ATOM 646 N N . TYR A 1 82 ? -7.150 -1.182 9.133 1.00 81.88 82 TYR A N 1
ATOM 647 C CA . TYR A 1 82 ? -8.188 -0.296 9.663 1.00 81.88 82 TYR A CA 1
ATOM 648 C C . TYR A 1 82 ? -9.218 -1.054 10.513 1.00 81.88 82 TYR A C 1
ATOM 650 O O . TYR A 1 82 ? -9.483 -0.668 11.650 1.00 81.88 82 TYR A O 1
ATOM 658 N N . ARG A 1 83 ? -9.762 -2.163 9.998 1.00 82.69 83 ARG A N 1
ATOM 659 C CA . ARG A 1 83 ? -10.712 -3.023 10.720 1.00 82.69 83 ARG A CA 1
ATOM 660 C C . ARG A 1 83 ? -10.101 -3.582 12.002 1.00 82.69 83 ARG A C 1
ATOM 662 O O . ARG A 1 83 ? -10.739 -3.536 13.046 1.00 82.69 83 ARG A O 1
ATOM 669 N N . LEU A 1 84 ? -8.847 -4.027 11.951 1.00 85.38 84 LEU A N 1
ATOM 670 C CA . LEU A 1 84 ? -8.132 -4.526 13.122 1.00 85.38 84 LEU A CA 1
ATOM 671 C C . LEU A 1 84 ? -7.963 -3.449 14.203 1.00 85.38 84 LEU A C 1
ATOM 673 O O . LEU A 1 84 ? -8.169 -3.741 15.377 1.00 85.38 84 LEU A O 1
ATOM 677 N N . VAL A 1 85 ? -7.625 -2.215 13.812 1.00 83.69 85 VAL A N 1
ATOM 678 C CA . VAL A 1 85 ? -7.446 -1.076 14.730 1.00 83.69 85 VAL A CA 1
ATOM 679 C C . VAL A 1 85 ? -8.776 -0.611 15.328 1.00 83.69 85 VAL A C 1
ATOM 681 O O . VAL A 1 85 ? -8.850 -0.361 16.526 1.00 83.69 85 VAL A O 1
ATOM 684 N N . VAL A 1 86 ? -9.819 -0.466 14.506 1.00 77.88 86 VAL A N 1
ATOM 685 C CA . VAL A 1 86 ? -11.081 0.185 14.907 1.00 77.88 86 VAL A CA 1
ATOM 686 C C . VAL A 1 86 ? -12.103 -0.804 15.462 1.00 77.88 86 VAL A C 1
ATOM 688 O O . VAL A 1 86 ? -12.844 -0.479 16.385 1.00 77.88 86 VAL A O 1
ATOM 691 N N . SER A 1 87 ? -12.166 -2.004 14.893 1.00 77.94 87 SER A N 1
ATOM 692 C CA . SER A 1 87 ? -13.212 -3.000 15.159 1.00 77.94 87 SER A CA 1
ATOM 693 C C . SER A 1 87 ? -12.666 -4.305 15.753 1.00 77.94 87 SER A C 1
ATOM 695 O O . SER A 1 87 ? -13.442 -5.209 16.058 1.00 77.94 87 SER A O 1
ATOM 697 N N . GLY A 1 88 ? -11.348 -4.417 15.945 1.00 83.44 88 GLY A N 1
ATOM 698 C CA . GLY A 1 88 ? -10.694 -5.564 16.574 1.00 83.44 88 GLY A CA 1
ATOM 699 C C . GLY A 1 88 ? -10.546 -6.791 15.666 1.00 83.44 88 GLY A C 1
ATOM 700 O O . GLY A 1 88 ? -11.057 -6.851 14.547 1.00 83.44 88 GLY A O 1
ATOM 701 N N . GLY A 1 89 ? -9.831 -7.811 16.151 1.00 81.62 89 GLY A N 1
ATOM 702 C CA . GLY A 1 89 ? -9.391 -8.958 15.341 1.00 81.62 89 GLY A CA 1
ATOM 703 C C . GLY A 1 89 ? -10.496 -9.833 14.740 1.00 81.62 89 GLY A C 1
ATOM 704 O O . GLY A 1 89 ? -10.271 -10.443 13.695 1.00 81.62 89 GLY A O 1
ATOM 705 N N . ALA A 1 90 ? -11.686 -9.868 15.345 1.00 83.44 90 ALA A N 1
ATOM 706 C CA . ALA A 1 90 ? -12.832 -10.630 14.836 1.00 83.44 90 ALA A CA 1
ATOM 707 C C . ALA A 1 90 ? -13.454 -10.017 13.566 1.00 83.44 90 ALA A C 1
ATOM 709 O O . ALA A 1 90 ? -14.154 -10.703 12.828 1.00 83.44 90 ALA A O 1
ATOM 710 N N . SER A 1 91 ? -13.181 -8.737 13.291 1.00 77.69 91 SER A N 1
ATOM 711 C CA . SER A 1 91 ? -13.722 -8.013 12.134 1.00 77.69 91 SER A CA 1
ATOM 712 C C . SER A 1 91 ? -12.950 -8.256 10.828 1.00 77.69 91 SER A C 1
ATOM 714 O O . SER A 1 91 ? -13.348 -7.765 9.766 1.00 77.69 91 SER A O 1
ATOM 716 N N . VAL A 1 92 ? -11.843 -9.005 10.888 1.00 81.38 92 VAL A N 1
ATOM 717 C CA . VAL A 1 92 ? -10.974 -9.259 9.738 1.00 81.38 92 VAL A CA 1
ATOM 718 C C . VAL A 1 92 ? -11.108 -10.700 9.258 1.00 81.38 92 VAL A C 1
ATOM 720 O O . VAL A 1 92 ? -10.970 -11.644 10.038 1.00 81.38 92 VAL A O 1
ATOM 723 N N . ALA A 1 93 ? -11.348 -10.863 7.957 1.00 79.25 93 ALA A N 1
ATOM 724 C CA . ALA A 1 93 ? -11.436 -12.170 7.320 1.00 79.25 93 ALA A CA 1
ATOM 725 C C . ALA A 1 93 ? -10.106 -12.934 7.425 1.00 79.25 93 ALA A C 1
ATOM 727 O O . ALA A 1 93 ? -9.023 -12.338 7.421 1.00 79.25 93 ALA A O 1
ATOM 728 N N . ARG A 1 94 ? -10.191 -14.269 7.488 1.00 78.62 94 ARG A N 1
ATOM 729 C CA . ARG A 1 94 ? -9.000 -15.129 7.474 1.00 78.62 94 ARG A CA 1
ATOM 730 C C . ARG A 1 94 ? -8.181 -14.887 6.207 1.00 78.62 94 ARG A C 1
ATOM 732 O O . ARG A 1 94 ? -8.744 -14.669 5.135 1.00 78.62 94 ARG A O 1
ATOM 739 N N . PHE A 1 95 ? -6.858 -14.901 6.358 1.00 82.38 95 PHE A N 1
ATOM 740 C CA . PHE A 1 95 ? -5.871 -14.617 5.304 1.00 82.38 95 PHE A CA 1
ATOM 741 C C . PHE A 1 95 ? -5.914 -13.201 4.708 1.00 82.38 95 PHE A C 1
ATOM 743 O O . PHE A 1 95 ? -5.154 -12.903 3.790 1.00 82.38 95 PHE A O 1
ATOM 750 N N . GLY A 1 96 ? -6.771 -12.312 5.222 1.00 79.38 96 GLY A N 1
ATOM 751 C CA . GLY A 1 96 ? -6.841 -10.925 4.769 1.00 79.38 96 GLY A CA 1
ATOM 752 C C . GLY A 1 96 ? -7.544 -10.721 3.426 1.00 79.38 96 GLY A C 1
ATOM 753 O O . GLY A 1 96 ? -7.364 -9.680 2.794 1.00 79.38 96 GLY A O 1
ATOM 754 N N . VAL A 1 97 ? -8.357 -11.678 2.976 1.00 84.69 97 VAL A N 1
ATOM 755 C CA . VAL A 1 97 ? -9.160 -11.493 1.761 1.00 84.69 97 VAL A CA 1
ATOM 756 C C . VAL A 1 97 ? -10.252 -10.464 2.029 1.00 84.69 97 VAL A C 1
ATOM 758 O O . VAL A 1 97 ? -11.068 -10.620 2.939 1.00 84.69 97 VAL A O 1
ATOM 761 N N . VAL A 1 98 ? -10.295 -9.417 1.212 1.00 80.56 98 VAL A N 1
ATOM 762 C CA . VAL A 1 98 ? -11.340 -8.400 1.294 1.00 80.56 98 VAL A CA 1
ATOM 763 C C . VAL A 1 98 ? -12.250 -8.534 0.088 1.00 80.56 98 VAL A C 1
ATOM 765 O O . VAL A 1 98 ? -11.859 -8.193 -1.018 1.00 80.56 98 VAL A O 1
ATOM 768 N N . LEU A 1 99 ? -13.472 -9.023 0.298 1.00 78.50 99 LEU A N 1
ATOM 769 C CA . LEU A 1 99 ? -14.438 -9.143 -0.791 1.00 78.50 99 LEU A CA 1
ATOM 770 C C . LEU A 1 99 ? -14.819 -7.760 -1.338 1.00 78.50 99 LEU A C 1
ATOM 772 O O . LEU A 1 99 ? -15.057 -6.843 -0.542 1.00 78.50 99 LEU A O 1
ATOM 776 N N . PRO A 1 100 ? -14.918 -7.607 -2.669 1.00 69.31 100 PRO A N 1
ATOM 777 C CA . PRO A 1 100 ? -15.318 -6.351 -3.275 1.00 69.31 100 PRO A CA 1
ATOM 778 C C . PRO A 1 100 ? -16.726 -5.972 -2.809 1.00 69.31 100 PRO A C 1
ATOM 780 O O . PRO A 1 100 ? -17.670 -6.753 -2.883 1.00 69.31 100 PRO A O 1
ATOM 783 N N . SER A 1 101 ? -16.863 -4.742 -2.327 1.00 74.50 101 SER A N 1
ATOM 784 C CA . SER A 1 101 ? -18.149 -4.104 -2.053 1.00 74.50 101 SER A CA 1
ATOM 785 C C . SER A 1 101 ? -18.213 -2.785 -2.811 1.00 74.50 101 SER A C 1
ATOM 787 O O . SER A 1 101 ? -17.179 -2.252 -3.206 1.00 74.50 101 SER A O 1
ATOM 789 N N . ILE A 1 102 ? -19.403 -2.213 -2.996 1.00 72.38 102 ILE A N 1
ATOM 790 C CA . ILE A 1 102 ? -19.570 -0.934 -3.713 1.00 72.38 102 ILE A CA 1
ATOM 791 C C . ILE A 1 102 ? -18.699 0.169 -3.092 1.00 72.38 102 ILE A C 1
ATOM 793 O O . ILE A 1 102 ? -18.060 0.946 -3.801 1.00 72.38 102 ILE A O 1
ATOM 797 N N . ARG A 1 103 ? -18.622 0.201 -1.758 1.00 70.12 103 ARG A N 1
ATOM 798 C CA . ARG A 1 103 ? -17.782 1.136 -1.003 1.00 70.12 103 ARG A CA 1
ATOM 799 C C . ARG A 1 103 ? -16.295 0.950 -1.326 1.00 70.12 103 ARG A C 1
ATOM 801 O O . ARG A 1 103 ? -15.577 1.925 -1.532 1.00 70.12 103 ARG A O 1
ATOM 808 N N . LEU A 1 104 ? -15.852 -0.301 -1.441 1.00 70.38 104 LEU A N 1
ATOM 809 C CA . LEU A 1 104 ? -14.482 -0.624 -1.832 1.00 70.38 104 LEU A CA 1
ATOM 810 C C . LEU A 1 104 ? -14.207 -0.343 -3.300 1.00 70.38 104 LEU A C 1
ATOM 812 O O . LEU A 1 104 ? -13.136 0.157 -3.602 1.00 70.38 104 LEU A O 1
ATOM 816 N N . GLY A 1 105 ? -15.169 -0.580 -4.190 1.00 74.25 105 GLY A N 1
ATOM 817 C CA . GLY A 1 105 ? -15.068 -0.203 -5.597 1.00 74.25 105 GLY A CA 1
ATOM 818 C C . GLY A 1 105 ? -14.861 1.303 -5.763 1.00 74.25 105 GLY A C 1
ATOM 819 O O . GLY A 1 105 ? -13.983 1.721 -6.509 1.00 74.25 105 GLY A O 1
ATOM 820 N N . ARG A 1 106 ? -15.589 2.132 -5.000 1.00 74.62 106 ARG A N 1
ATOM 821 C CA . ARG A 1 106 ? -15.387 3.594 -4.986 1.00 74.62 106 ARG A CA 1
ATOM 822 C C . ARG A 1 106 ? -13.985 3.971 -4.517 1.00 74.62 106 ARG A C 1
ATOM 824 O O . ARG A 1 106 ? -13.319 4.762 -5.178 1.00 74.62 106 ARG A O 1
ATOM 831 N N . PHE A 1 107 ? -13.527 3.397 -3.404 1.00 74.94 107 PHE A N 1
ATOM 832 C CA . PHE A 1 107 ? -12.166 3.633 -2.922 1.00 74.94 107 PHE A CA 1
ATOM 833 C C . PHE A 1 107 ? -11.115 3.170 -3.932 1.00 74.94 107 PHE A C 1
ATOM 835 O O . PHE A 1 107 ? -10.173 3.906 -4.191 1.00 74.94 107 PHE A O 1
ATOM 842 N N . PHE A 1 108 ? -11.314 2.001 -4.540 1.00 77.69 108 PHE A N 1
ATOM 843 C CA . PHE A 1 108 ? -10.425 1.419 -5.536 1.00 77.69 108 PHE A CA 1
ATOM 844 C C . PHE A 1 108 ? -10.283 2.325 -6.753 1.00 77.69 108 PHE A C 1
ATOM 846 O O . PHE A 1 108 ? -9.168 2.647 -7.133 1.00 77.69 108 PHE A O 1
ATOM 853 N N . VAL A 1 109 ? -11.389 2.816 -7.317 1.00 80.19 109 VAL A N 1
ATOM 854 C CA . VAL A 1 109 ? -11.350 3.736 -8.464 1.00 80.19 109 VAL A CA 1
ATOM 855 C C . VAL A 1 109 ? -10.620 5.031 -8.110 1.00 80.19 109 VAL A C 1
ATOM 857 O O . VAL A 1 109 ? -9.774 5.492 -8.871 1.00 80.19 109 VAL A O 1
ATOM 860 N N . LEU A 1 110 ? -10.904 5.616 -6.945 1.00 81.06 110 LEU A N 1
ATOM 861 C CA . LEU A 1 110 ? -10.236 6.850 -6.530 1.00 81.06 110 LEU A CA 1
ATOM 862 C C . LEU A 1 110 ? -8.744 6.639 -6.240 1.00 81.06 110 LEU A C 1
ATOM 864 O O . LEU A 1 110 ? -7.922 7.501 -6.547 1.00 81.06 110 LEU A O 1
ATOM 868 N N . PHE A 1 111 ? -8.397 5.497 -5.652 1.00 80.50 111 PHE A N 1
ATOM 869 C CA . PHE A 1 111 ? -7.017 5.104 -5.420 1.00 80.50 111 PHE A CA 1
ATOM 870 C C . PHE A 1 111 ? -6.286 4.851 -6.737 1.00 80.50 111 PHE A C 1
ATOM 872 O O . PHE A 1 111 ? -5.171 5.321 -6.896 1.00 80.50 111 PHE A O 1
ATOM 879 N N . LEU A 1 112 ? -6.933 4.221 -7.714 1.00 82.69 112 LEU A N 1
ATOM 880 C CA . LEU A 1 112 ? -6.382 3.993 -9.046 1.00 82.69 112 LEU A CA 1
ATOM 881 C C . LEU A 1 112 ? -6.087 5.321 -9.757 1.00 82.69 112 LEU A C 1
ATOM 883 O O . LEU A 1 112 ? -5.010 5.488 -10.323 1.00 82.69 112 LEU A O 1
ATOM 887 N N . LEU A 1 113 ? -6.983 6.311 -9.661 1.00 83.00 113 LEU A N 1
ATOM 888 C CA . LEU A 1 113 ? -6.714 7.664 -10.168 1.00 83.00 113 LEU A CA 1
ATOM 889 C C . LEU A 1 113 ? -5.507 8.310 -9.476 1.00 83.00 113 LEU A C 1
ATOM 891 O O . LEU A 1 113 ? -4.692 8.957 -10.133 1.00 83.00 113 LEU A O 1
ATOM 895 N N . LEU A 1 114 ? -5.371 8.119 -8.161 1.00 83.38 114 LEU A N 1
ATOM 896 C CA . LEU A 1 114 ? -4.210 8.592 -7.412 1.00 83.38 114 LEU A CA 1
ATOM 897 C C . LEU A 1 114 ? -2.923 7.880 -7.860 1.00 83.38 114 LEU A C 1
ATOM 899 O O . LEU A 1 114 ? -1.915 8.549 -8.081 1.00 83.38 114 LEU A O 1
ATOM 903 N N . SER A 1 115 ? -2.959 6.557 -8.029 1.00 80.19 115 SER A N 1
ATOM 904 C CA . SER A 1 115 ? -1.840 5.751 -8.524 1.00 80.19 115 SER A CA 1
ATOM 905 C C . SER A 1 115 ? -1.402 6.228 -9.908 1.00 80.19 115 SER A C 1
ATOM 907 O O . SER A 1 115 ? -0.224 6.526 -10.101 1.00 80.19 115 SER A O 1
ATOM 909 N N . ILE A 1 116 ? -2.333 6.437 -10.843 1.00 81.69 116 ILE A N 1
ATOM 910 C CA . ILE A 1 116 ? -2.024 7.006 -12.165 1.00 81.69 116 ILE A CA 1
ATOM 911 C C . ILE A 1 116 ? -1.397 8.397 -12.028 1.00 81.69 116 ILE A C 1
ATOM 913 O O . ILE A 1 116 ? -0.370 8.670 -12.649 1.00 81.69 116 ILE A O 1
ATOM 917 N N . ALA A 1 117 ? -1.957 9.267 -11.180 1.00 81.75 117 ALA A N 1
ATOM 918 C CA . ALA A 1 117 ? -1.427 10.612 -10.968 1.00 81.75 117 ALA A CA 1
ATOM 919 C C . ALA A 1 117 ? 0.027 10.600 -10.465 1.00 81.75 117 ALA A C 1
ATOM 921 O O . ALA A 1 117 ? 0.819 11.448 -10.875 1.00 81.75 117 ALA A O 1
ATOM 922 N N . THR A 1 118 ? 0.408 9.623 -9.631 1.00 75.75 118 THR A N 1
ATOM 923 C CA . THR A 1 118 ? 1.807 9.467 -9.191 1.00 75.75 118 THR A CA 1
ATOM 924 C C . THR A 1 118 ? 2.755 9.043 -10.314 1.00 75.75 118 THR A C 1
ATOM 926 O O . THR A 1 118 ? 3.945 9.337 -10.228 1.00 75.75 118 THR A O 1
ATOM 929 N N . GLN A 1 119 ? 2.248 8.403 -11.373 1.00 73.69 119 GLN A N 1
ATOM 930 C CA . GLN A 1 119 ? 3.048 7.959 -12.517 1.00 73.69 119 GLN A CA 1
ATOM 931 C C . GLN A 1 119 ? 3.112 8.988 -13.656 1.00 73.69 119 GLN A C 1
ATOM 933 O O . GLN A 1 119 ? 4.000 8.894 -14.498 1.00 73.69 119 GLN A O 1
ATOM 938 N N . LEU A 1 120 ? 2.245 10.009 -13.685 1.00 77.50 120 LEU A N 1
ATOM 939 C CA . LEU A 1 120 ? 2.264 11.050 -14.728 1.00 77.50 120 LEU A CA 1
ATOM 940 C C . LEU A 1 120 ? 3.647 11.692 -14.973 1.00 77.50 120 LEU A C 1
ATOM 942 O O . LEU A 1 120 ? 3.986 11.897 -16.141 1.00 77.50 120 LEU A O 1
ATOM 946 N N . PRO A 1 121 ? 4.478 11.979 -13.946 1.00 74.50 121 PRO A N 1
ATOM 947 C CA . PRO A 1 121 ? 5.823 12.513 -14.163 1.00 74.50 121 PRO A CA 1
ATOM 948 C C . PRO A 1 121 ? 6.720 11.616 -15.014 1.00 74.50 121 PRO A C 1
ATOM 950 O O . PRO A 1 121 ? 7.514 12.140 -15.790 1.00 74.50 121 PRO A O 1
ATOM 953 N N . LEU A 1 122 ? 6.578 10.291 -14.881 1.00 67.81 122 LEU A N 1
ATOM 954 C CA . LEU A 1 122 ? 7.344 9.309 -15.651 1.00 67.81 122 LEU A CA 1
ATOM 955 C C . LEU A 1 122 ? 6.965 9.341 -17.134 1.00 67.81 122 LEU A C 1
ATOM 957 O O . LEU A 1 122 ? 7.838 9.203 -17.981 1.00 67.81 122 LEU A O 1
ATOM 961 N N . PHE A 1 123 ? 5.682 9.540 -17.444 1.00 64.44 123 PHE A N 1
ATOM 962 C CA . PHE A 1 123 ? 5.175 9.446 -18.814 1.00 64.44 123 PHE A CA 1
ATOM 963 C C . PHE A 1 123 ? 5.241 10.756 -19.607 1.00 64.44 123 PHE A C 1
ATOM 965 O O . PHE A 1 123 ? 5.392 10.706 -20.823 1.00 64.44 123 PHE A O 1
ATOM 972 N N . PHE A 1 124 ? 5.096 11.916 -18.955 1.00 64.38 124 PHE A N 1
ATOM 973 C CA . PHE A 1 124 ? 4.811 13.168 -19.673 1.00 64.38 124 PHE A CA 1
ATOM 974 C C . PHE A 1 124 ? 5.800 14.313 -19.447 1.00 64.38 124 PHE A C 1
ATOM 976 O O . PHE A 1 124 ? 5.774 15.262 -20.227 1.00 64.38 124 PHE A O 1
ATOM 983 N N . ILE A 1 125 ? 6.619 14.298 -18.386 1.00 68.62 125 ILE A N 1
ATOM 984 C CA . ILE A 1 125 ? 7.387 15.499 -18.008 1.00 68.62 125 ILE A CA 1
ATOM 985 C C . ILE A 1 125 ? 8.839 15.178 -17.671 1.00 68.62 125 ILE A C 1
ATOM 987 O O . ILE A 1 125 ? 9.748 15.505 -18.426 1.00 68.62 125 ILE A O 1
ATOM 991 N N . SER A 1 126 ? 9.069 14.608 -16.493 1.00 70.38 126 SER A N 1
ATOM 992 C CA . SER A 1 126 ? 10.393 14.235 -16.032 1.00 70.38 126 SER A CA 1
ATOM 993 C C . SER A 1 126 ? 10.267 13.368 -14.778 1.00 70.38 126 SER A C 1
ATOM 995 O O . SER A 1 126 ? 9.558 13.731 -13.832 1.00 70.38 126 SER A O 1
ATOM 997 N N . PRO A 1 127 ? 11.033 12.282 -14.699 1.00 68.50 127 PRO A N 1
ATOM 998 C CA . PRO A 1 127 ? 11.131 11.443 -13.510 1.00 68.50 127 PRO A CA 1
ATOM 999 C C . PRO A 1 127 ? 11.631 12.171 -12.259 1.00 68.50 127 PRO A C 1
ATOM 1001 O O . PRO A 1 127 ? 11.286 11.809 -11.135 1.00 68.50 127 PRO A O 1
ATOM 1004 N N . LEU A 1 128 ? 12.404 13.245 -12.435 1.00 77.25 128 LEU A N 1
ATOM 1005 C CA . LEU A 1 128 ? 12.887 14.076 -11.329 1.00 77.25 128 LEU A CA 1
ATOM 1006 C C . LEU A 1 128 ? 11.748 14.811 -10.604 1.00 77.25 128 LEU A C 1
ATOM 1008 O O . LEU A 1 128 ? 11.934 15.289 -9.488 1.00 77.25 128 LEU A O 1
ATOM 1012 N N . LEU A 1 129 ? 10.557 14.878 -11.206 1.00 79.00 129 LEU A N 1
ATOM 1013 C CA . LEU A 1 129 ? 9.371 15.494 -10.614 1.00 79.00 129 LEU A CA 1
ATOM 1014 C C . LEU A 1 129 ? 8.516 14.513 -9.805 1.00 79.00 129 LEU A C 1
ATOM 1016 O O . LEU A 1 129 ? 7.576 14.953 -9.143 1.00 79.00 129 LEU A O 1
ATOM 1020 N N . ILE A 1 130 ? 8.836 13.212 -9.801 1.00 78.00 130 ILE A N 1
ATOM 1021 C CA . ILE A 1 130 ? 8.123 12.210 -8.988 1.00 78.00 130 ILE A CA 1
ATOM 1022 C C . ILE A 1 130 ? 8.044 12.635 -7.515 1.00 78.00 130 ILE A C 1
ATOM 1024 O O . ILE A 1 130 ? 6.936 12.640 -6.977 1.00 78.00 130 ILE A O 1
ATOM 1028 N N . PRO A 1 131 ? 9.140 13.068 -6.851 1.00 81.31 131 PRO A N 1
ATOM 1029 C CA . PRO A 1 131 ? 9.080 13.486 -5.451 1.00 81.31 131 PRO A CA 1
ATOM 1030 C C . PRO A 1 131 ? 8.124 14.668 -5.239 1.00 81.31 131 PRO A C 1
ATOM 1032 O O . PRO A 1 131 ? 7.360 14.684 -4.273 1.00 81.31 131 PRO A O 1
ATOM 1035 N N . LEU A 1 132 ? 8.122 15.631 -6.167 1.00 84.38 132 LEU A N 1
ATOM 1036 C CA . LEU A 1 132 ? 7.275 16.821 -6.105 1.00 84.38 132 LEU A CA 1
ATOM 1037 C C . LEU A 1 132 ? 5.792 16.465 -6.252 1.00 84.38 132 LEU A C 1
ATOM 1039 O O . LEU A 1 132 ? 4.969 16.884 -5.439 1.00 84.38 132 LEU A O 1
ATOM 1043 N N . VAL A 1 133 ? 5.442 15.662 -7.257 1.00 83.12 133 VAL A N 1
ATOM 1044 C CA . VAL A 1 133 ? 4.057 15.220 -7.466 1.00 83.12 133 VAL A CA 1
ATOM 1045 C C . VAL A 1 133 ? 3.581 14.368 -6.297 1.00 83.12 133 VAL A C 1
ATOM 1047 O O . VAL A 1 133 ? 2.484 14.587 -5.784 1.00 83.12 133 VAL A O 1
ATOM 1050 N N . TYR A 1 134 ? 4.424 13.467 -5.792 1.00 81.50 134 TYR A N 1
ATOM 1051 C CA . TYR A 1 134 ? 4.095 12.658 -4.625 1.00 81.50 134 TYR A CA 1
ATOM 1052 C C . TYR A 1 134 ? 3.823 13.523 -3.388 1.00 81.50 134 TYR A C 1
ATOM 1054 O O . TYR A 1 134 ? 2.845 13.284 -2.681 1.00 81.50 134 TYR A O 1
ATOM 1062 N N . PHE A 1 135 ? 4.635 14.563 -3.155 1.00 85.69 135 PHE A N 1
ATOM 1063 C CA . PHE A 1 135 ? 4.422 15.534 -2.081 1.00 85.69 135 PHE A CA 1
ATOM 1064 C C . PHE A 1 135 ? 3.062 16.232 -2.205 1.00 85.69 135 PHE A C 1
ATOM 1066 O O . PHE A 1 135 ? 2.318 16.291 -1.225 1.00 85.69 135 PHE A O 1
ATOM 1073 N N . LEU A 1 136 ? 2.701 16.709 -3.401 1.00 86.75 136 LEU A N 1
ATOM 1074 C CA . LEU A 1 136 ? 1.426 17.391 -3.664 1.00 86.75 136 LEU A CA 1
ATOM 1075 C C . LEU A 1 136 ? 0.205 16.476 -3.494 1.00 86.75 136 LEU A C 1
ATOM 1077 O O . LEU A 1 136 ? -0.862 16.943 -3.094 1.00 86.75 136 LEU A O 1
ATOM 1081 N N . LEU A 1 137 ? 0.360 15.178 -3.754 1.00 85.56 137 LEU A N 1
ATOM 1082 C CA . LEU A 1 137 ? -0.718 14.193 -3.667 1.00 85.56 137 LEU A CA 1
ATOM 1083 C C . LEU A 1 137 ? -1.025 13.718 -2.235 1.00 85.56 137 LEU A C 1
ATOM 1085 O O . LEU A 1 137 ? -2.102 13.170 -2.001 1.00 85.56 137 LEU A O 1
ATOM 1089 N N . ILE A 1 138 ? -0.148 13.965 -1.252 1.00 82.81 138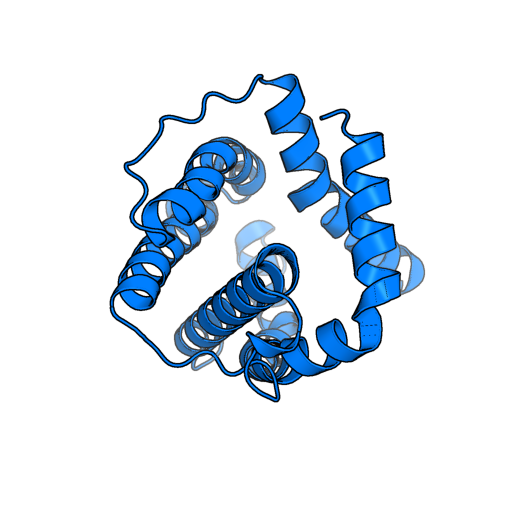 ILE A N 1
ATOM 1090 C CA . ILE A 1 138 ? -0.351 13.582 0.164 1.00 82.81 138 ILE A CA 1
ATOM 1091 C C . ILE A 1 138 ? -1.725 14.001 0.728 1.00 82.81 138 ILE A C 1
ATOM 1093 O O . ILE A 1 138 ? -2.433 13.130 1.240 1.00 82.81 138 ILE A O 1
ATOM 1097 N N . PRO A 1 139 ? -2.149 15.282 0.670 1.00 78.62 139 PRO A N 1
ATOM 1098 C CA . PRO A 1 139 ? -3.445 15.692 1.216 1.00 78.62 139 PRO A CA 1
ATOM 1099 C C . PRO A 1 139 ? -4.634 15.025 0.510 1.00 78.62 139 PRO A C 1
ATOM 1101 O O . PRO A 1 139 ? -5.639 14.733 1.158 1.00 78.62 139 PRO A O 1
ATOM 1104 N N . PHE A 1 140 ? -4.518 14.743 -0.792 1.00 78.69 140 PHE A N 1
ATOM 1105 C CA . PHE A 1 140 ? -5.548 14.030 -1.549 1.00 78.69 140 PHE A CA 1
ATOM 1106 C C . PHE A 1 140 ? -5.647 12.570 -1.106 1.00 78.69 140 PHE A C 1
ATOM 1108 O O . PHE A 1 140 ? -6.745 12.092 -0.828 1.00 78.69 140 PHE A O 1
ATOM 1115 N N . ALA A 1 141 ? -4.505 11.898 -0.942 1.00 77.06 141 ALA A N 1
ATOM 1116 C CA . ALA A 1 141 ? -4.436 10.516 -0.477 1.00 77.06 141 ALA A CA 1
ATOM 1117 C C . ALA A 1 141 ? -5.091 10.325 0.900 1.00 77.06 141 ALA A C 1
ATOM 1119 O O . ALA A 1 141 ? -5.832 9.368 1.110 1.00 77.06 141 ALA A O 1
ATOM 1120 N N . LEU A 1 142 ? -4.882 11.265 1.826 1.00 72.62 142 LEU A N 1
ATOM 1121 C CA . LEU A 1 142 ? -5.509 11.228 3.153 1.00 72.62 142 LEU A CA 1
ATOM 1122 C C . LEU A 1 142 ? -7.033 11.382 3.098 1.00 72.62 142 LEU A C 1
ATOM 1124 O O . LEU A 1 142 ? -7.743 10.903 3.982 1.00 72.62 142 LEU A O 1
ATOM 1128 N N . ASN A 1 143 ? -7.551 12.032 2.059 1.00 73.88 143 ASN A N 1
ATOM 1129 C CA . ASN A 1 143 ? -8.981 12.233 1.895 1.00 73.88 143 ASN A CA 1
ATOM 1130 C C . ASN A 1 143 ? -9.686 11.024 1.273 1.00 73.88 143 ASN A C 1
ATOM 1132 O O . ASN A 1 143 ? -10.877 10.825 1.506 1.00 73.88 143 ASN A O 1
ATOM 1136 N N . LEU A 1 144 ? -8.950 10.185 0.537 1.00 72.19 144 LEU A N 1
ATOM 1137 C CA . LEU A 1 144 ? -9.485 8.950 -0.039 1.00 72.19 144 LEU A CA 1
ATOM 1138 C C . LEU A 1 144 ? -10.048 8.019 1.032 1.00 72.19 144 LEU A C 1
ATOM 1140 O O . LEU A 1 144 ? -11.114 7.446 0.839 1.00 72.19 144 LEU A O 1
ATOM 1144 N N . VAL A 1 145 ? -9.376 7.925 2.181 1.00 62.34 145 VAL A N 1
ATOM 1145 C CA . VAL A 1 145 ? -9.832 7.116 3.322 1.00 62.34 145 VAL A CA 1
ATOM 1146 C C . VAL A 1 145 ? -11.150 7.647 3.899 1.00 62.34 145 VAL A C 1
ATOM 1148 O O . VAL A 1 145 ? -12.000 6.861 4.314 1.00 62.34 145 VAL A O 1
ATOM 1151 N N . SER A 1 146 ? -11.356 8.968 3.900 1.00 65.56 146 SER A N 1
ATOM 1152 C CA . SER A 1 146 ? -12.619 9.575 4.345 1.00 65.56 146 SER A CA 1
ATOM 1153 C C . SER A 1 146 ? -13.755 9.252 3.371 1.00 65.56 146 SER A C 1
ATOM 1155 O O . SER A 1 146 ? -14.793 8.738 3.784 1.00 65.56 146 SER A O 1
ATOM 1157 N N . ILE A 1 147 ? -13.526 9.461 2.070 1.00 63.34 147 ILE A N 1
ATOM 1158 C CA . ILE A 1 147 ? -14.517 9.185 1.017 1.00 63.34 147 ILE A CA 1
ATOM 1159 C C . ILE A 1 147 ? -14.874 7.692 0.973 1.00 63.34 147 ILE A C 1
ATOM 1161 O O . ILE A 1 147 ? -16.033 7.332 0.782 1.00 63.34 147 ILE A O 1
ATOM 1165 N N . ALA A 1 148 ? -13.897 6.816 1.220 1.00 60.53 148 ALA A N 1
ATOM 1166 C CA . ALA A 1 148 ? -14.101 5.376 1.325 1.00 60.53 148 ALA A CA 1
ATOM 1167 C C . ALA A 1 148 ? -15.020 4.961 2.473 1.00 60.53 148 ALA A C 1
ATOM 1169 O O . ALA A 1 148 ? -15.533 3.854 2.446 1.00 60.53 148 ALA A O 1
ATOM 1170 N N . ASN A 1 149 ? -15.222 5.803 3.484 1.00 60.09 149 ASN A N 1
ATOM 1171 C CA . ASN A 1 149 ? -16.056 5.498 4.645 1.00 60.09 149 ASN A CA 1
ATOM 1172 C C . ASN A 1 149 ? -17.393 6.253 4.624 1.00 60.09 149 ASN A C 1
ATOM 1174 O O . ASN A 1 149 ? -17.991 6.456 5.676 1.00 60.09 149 ASN A O 1
ATOM 1178 N N . ASP A 1 150 ? -17.851 6.680 3.439 1.00 65.56 150 ASP A N 1
ATOM 1179 C CA . ASP A 1 150 ? -19.049 7.515 3.247 1.00 65.56 150 ASP A CA 1
ATOM 1180 C C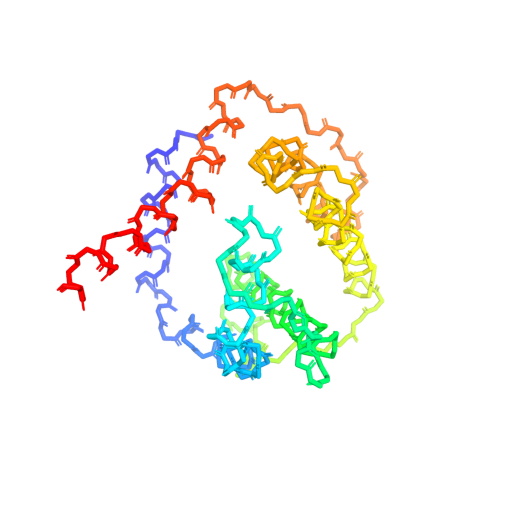 . ASP A 1 150 ? -19.008 8.826 4.062 1.00 65.56 150 ASP A C 1
ATOM 1182 O O . ASP A 1 150 ? -20.031 9.458 4.325 1.00 65.56 150 ASP A O 1
ATOM 1186 N N . VAL A 1 151 ? -17.804 9.272 4.440 1.00 65.19 151 VAL A N 1
ATOM 1187 C CA . VAL A 1 151 ? -17.584 10.584 5.045 1.00 65.19 151 VAL A CA 1
ATOM 1188 C C . VAL A 1 151 ? -17.387 11.585 3.904 1.00 65.19 151 VAL A C 1
ATOM 1190 O O . VAL A 1 151 ? -16.554 11.346 3.023 1.00 65.19 151 VAL A O 1
ATOM 1193 N N . PRO A 1 152 ? -18.117 12.716 3.886 1.00 66.69 152 PRO A N 1
ATOM 1194 C CA . PRO A 1 152 ? -17.975 13.710 2.831 1.00 66.69 152 PRO A CA 1
ATOM 1195 C C . PRO A 1 152 ? -16.535 14.222 2.744 1.00 66.69 152 PRO A C 1
ATOM 1197 O O . PRO A 1 152 ? -15.839 14.335 3.757 1.00 66.69 152 PRO A O 1
ATOM 1200 N N . TYR A 1 153 ? -16.104 14.553 1.522 1.00 66.19 153 TYR A N 1
ATOM 1201 C CA . TYR A 1 153 ? -14.778 15.106 1.248 1.00 66.19 153 TYR A CA 1
ATOM 1202 C C . TYR A 1 153 ? -14.490 16.277 2.195 1.00 66.19 153 TYR A C 1
ATOM 1204 O O . TYR A 1 153 ? -15.146 17.318 2.140 1.00 66.19 153 TYR A O 1
ATOM 1212 N N . LYS A 1 154 ? -13.478 16.134 3.054 1.00 66.88 154 LYS A N 1
ATOM 1213 C CA . LYS A 1 154 ? -12.997 17.226 3.907 1.00 66.88 154 LYS A CA 1
ATOM 1214 C C . LYS A 1 154 ? -11.703 17.729 3.318 1.00 66.88 154 LYS A C 1
ATOM 1216 O O . LYS A 1 154 ? -10.747 16.977 3.276 1.00 66.88 154 LYS A O 1
ATOM 1221 N N . LYS A 1 155 ? -11.626 18.976 2.852 1.00 71.62 155 LYS A N 1
ATOM 1222 C CA . LYS A 1 155 ? -10.363 19.524 2.327 1.00 71.62 155 LYS A CA 1
ATOM 1223 C C . LYS A 1 155 ? -9.305 19.534 3.441 1.00 71.62 155 LYS A C 1
ATOM 1225 O O . LYS A 1 155 ? -9.259 20.468 4.239 1.00 71.62 155 LYS A O 1
ATOM 1230 N N . ILE A 1 156 ? -8.473 18.494 3.504 1.00 72.31 156 ILE A N 1
ATOM 1231 C CA . ILE A 1 156 ? -7.414 18.372 4.506 1.00 72.31 156 ILE A CA 1
ATOM 1232 C C . ILE A 1 156 ? -6.307 19.348 4.112 1.00 72.31 156 ILE A C 1
ATOM 1234 O O . ILE A 1 156 ? -5.548 19.109 3.175 1.00 72.31 156 ILE A O 1
ATOM 1238 N N . LYS A 1 157 ? -6.231 20.477 4.818 1.00 78.69 157 LYS A N 1
ATOM 1239 C CA . LYS A 1 157 ? -5.081 21.379 4.746 1.00 78.69 157 LYS A CA 1
ATOM 1240 C C . LYS A 1 157 ? -4.063 20.915 5.779 1.00 78.69 157 LYS A C 1
ATOM 1242 O O . LYS A 1 157 ? -4.270 21.098 6.975 1.00 78.69 157 LYS A O 1
ATOM 1247 N N . LEU A 1 158 ? -2.984 20.292 5.320 1.00 78.44 158 LEU A N 1
ATOM 1248 C CA . LEU A 1 158 ? -1.857 19.976 6.188 1.00 78.44 158 LEU A CA 1
ATOM 1249 C C . LEU A 1 158 ? -0.936 21.197 6.297 1.00 78.44 158 LEU A C 1
ATOM 1251 O O . LEU A 1 158 ? -0.622 21.807 5.274 1.00 78.44 158 LEU A O 1
ATOM 1255 N N . PRO A 1 159 ? -0.451 21.544 7.501 1.00 85.81 159 PRO A N 1
ATOM 1256 C CA . PRO A 1 159 ? 0.681 22.450 7.629 1.00 85.81 159 PRO A CA 1
ATOM 1257 C C . PRO A 1 159 ? 1.876 21.890 6.849 1.00 85.81 159 PRO A C 1
ATOM 1259 O O . PRO A 1 159 ? 2.145 20.689 6.932 1.00 85.81 159 PRO A O 1
ATOM 1262 N N . ALA A 1 160 ? 2.630 22.748 6.155 1.00 82.31 160 ALA A N 1
ATOM 1263 C CA . ALA A 1 160 ? 3.761 22.329 5.318 1.00 82.31 160 ALA A CA 1
ATOM 1264 C C . ALA A 1 160 ? 4.759 21.431 6.072 1.00 82.31 160 ALA A C 1
ATOM 1266 O O . ALA A 1 160 ? 5.214 20.421 5.544 1.00 82.31 160 ALA A O 1
ATOM 1267 N N . ARG A 1 161 ? 5.016 21.736 7.352 1.00 83.06 161 ARG A N 1
ATOM 1268 C CA . ARG A 1 161 ? 5.860 20.918 8.235 1.00 83.06 161 ARG A CA 1
ATOM 1269 C C . ARG A 1 161 ? 5.343 19.484 8.387 1.00 83.06 161 ARG A C 1
ATOM 1271 O O . ARG A 1 161 ? 6.127 18.548 8.325 1.00 83.06 161 ARG A O 1
ATOM 1278 N N . VAL A 1 162 ? 4.033 19.310 8.571 1.00 80.69 162 VAL A N 1
ATOM 1279 C CA . VAL A 1 162 ? 3.408 17.987 8.729 1.00 80.69 162 VAL A CA 1
ATOM 1280 C C . VAL A 1 162 ? 3.417 17.235 7.404 1.00 80.69 162 VAL A C 1
ATOM 1282 O O . VAL A 1 162 ? 3.748 16.055 7.380 1.00 80.69 162 VAL A O 1
ATOM 1285 N N . GLN A 1 163 ? 3.107 17.914 6.299 1.00 83.81 163 GLN A N 1
ATOM 1286 C CA . GLN A 1 163 ? 3.163 17.313 4.967 1.00 83.81 163 GLN A CA 1
ATOM 1287 C C . GLN A 1 163 ? 4.582 16.840 4.626 1.00 83.81 163 GLN A C 1
ATOM 1289 O O . GLN A 1 163 ? 4.744 15.735 4.120 1.00 83.81 163 GLN A O 1
ATOM 1294 N N . LEU A 1 164 ? 5.605 17.620 4.987 1.00 85.44 164 LEU A N 1
ATOM 1295 C CA . LEU A 1 164 ? 7.011 17.249 4.834 1.00 85.44 164 LEU A CA 1
ATOM 1296 C C . LEU A 1 164 ? 7.405 16.074 5.736 1.00 85.44 164 LEU A C 1
ATOM 1298 O O . LEU A 1 164 ? 8.050 15.149 5.259 1.00 85.44 164 LEU A O 1
ATOM 1302 N N . SER A 1 165 ? 6.961 16.037 6.996 1.00 83.06 165 SER A N 1
ATOM 1303 C CA . SER A 1 165 ? 7.155 14.857 7.853 1.00 83.06 165 SER A CA 1
ATOM 1304 C C . SER A 1 165 ? 6.531 13.598 7.247 1.00 83.06 165 SER A C 1
ATOM 1306 O O . SER A 1 165 ? 7.183 12.561 7.186 1.00 83.06 165 SER A O 1
ATOM 1308 N N . VAL A 1 166 ? 5.285 13.682 6.770 1.00 80.44 166 VAL A N 1
ATOM 1309 C CA . VAL A 1 166 ? 4.591 12.549 6.135 1.00 80.44 166 VAL A CA 1
ATOM 1310 C C . VAL A 1 166 ? 5.315 12.121 4.861 1.00 80.44 166 VAL A C 1
ATOM 1312 O O . VAL A 1 166 ? 5.503 10.929 4.639 1.00 80.44 166 VAL A O 1
ATOM 1315 N N . PHE A 1 167 ? 5.763 13.078 4.051 1.00 84.06 167 PHE A N 1
ATOM 1316 C CA . PHE A 1 167 ? 6.546 12.819 2.849 1.00 84.06 167 PHE A CA 1
ATOM 1317 C C . PHE A 1 167 ? 7.860 12.093 3.158 1.00 84.06 167 PHE A C 1
ATOM 1319 O O . PHE A 1 167 ? 8.151 11.070 2.545 1.00 84.06 167 PHE A O 1
ATOM 1326 N N . LEU A 1 168 ? 8.629 12.570 4.140 1.00 82.69 168 LEU A N 1
ATOM 1327 C CA . LEU A 1 168 ? 9.893 11.951 4.542 1.00 82.69 168 LEU A CA 1
ATOM 1328 C C . LEU A 1 168 ? 9.693 10.544 5.108 1.00 82.69 168 LEU A C 1
ATOM 1330 O O . LEU A 1 168 ? 10.488 9.658 4.822 1.00 82.69 168 LEU A O 1
ATOM 1334 N N . ILE A 1 169 ? 8.618 10.304 5.859 1.00 79.44 169 ILE A N 1
ATOM 1335 C CA . ILE A 1 169 ? 8.297 8.958 6.349 1.00 79.44 169 ILE A CA 1
ATOM 1336 C C . ILE A 1 169 ? 7.895 8.041 5.186 1.00 79.44 169 ILE A C 1
ATOM 1338 O O . ILE A 1 169 ? 8.331 6.896 5.131 1.00 79.44 169 ILE A O 1
ATOM 1342 N N . LYS A 1 170 ? 7.069 8.531 4.255 1.00 75.69 170 LYS A N 1
ATOM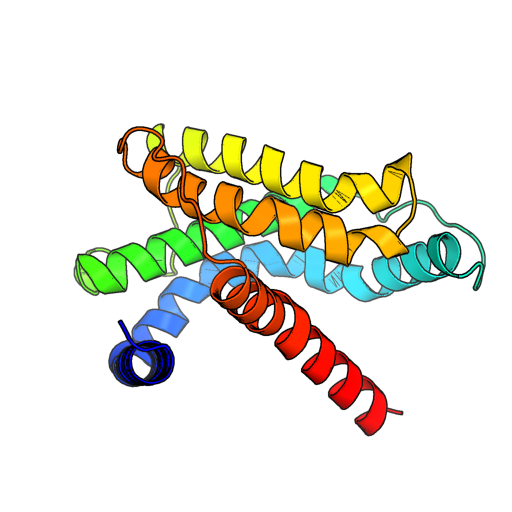 1343 C CA . LYS A 1 170 ? 6.484 7.712 3.186 1.00 75.69 170 LYS A CA 1
ATOM 1344 C C . LYS A 1 170 ? 7.448 7.437 2.030 1.00 75.69 170 LYS A C 1
ATOM 1346 O O . LYS A 1 170 ? 7.373 6.369 1.439 1.00 75.69 170 LYS A O 1
ATOM 1351 N N . LEU A 1 171 ? 8.318 8.389 1.700 1.00 79.56 171 LEU A N 1
ATOM 1352 C CA . LEU A 1 171 ? 9.272 8.291 0.593 1.00 79.56 171 LEU A CA 1
ATOM 1353 C C . LEU A 1 171 ? 10.721 8.270 1.091 1.00 79.56 171 LEU A C 1
ATOM 1355 O O . LEU A 1 171 ? 11.503 7.440 0.652 1.00 79.56 171 LEU A O 1
ATOM 1359 N N . GLY A 1 172 ? 11.081 9.144 2.032 1.00 75.25 172 GLY A N 1
ATOM 1360 C CA . GLY A 1 172 ? 12.459 9.265 2.521 1.00 75.25 172 GLY A CA 1
ATOM 1361 C C . GLY A 1 172 ? 12.977 8.005 3.220 1.00 75.25 172 GLY A C 1
ATOM 1362 O O . GLY A 1 172 ? 14.054 7.530 2.877 1.00 75.25 172 GLY A O 1
ATOM 1363 N N . VAL A 1 173 ? 12.211 7.436 4.157 1.00 72.75 173 VAL A N 1
ATOM 1364 C CA . VAL A 1 173 ? 12.624 6.234 4.906 1.00 72.75 173 VAL A CA 1
ATOM 1365 C C . VAL A 1 173 ? 12.781 5.011 3.988 1.00 72.75 173 VAL A C 1
ATOM 1367 O O . VAL A 1 173 ? 13.849 4.401 4.033 1.00 72.75 173 VAL A O 1
ATOM 1370 N N . PRO A 1 174 ? 11.814 4.656 3.115 1.00 72.06 174 PRO A N 1
ATOM 1371 C CA . PRO A 1 174 ? 12.006 3.558 2.166 1.00 72.06 174 PRO A CA 1
ATOM 1372 C C . PRO A 1 174 ? 13.180 3.784 1.211 1.00 72.06 174 PRO A C 1
ATOM 1374 O O . PRO A 1 174 ? 13.984 2.876 1.028 1.00 72.06 174 PRO A O 1
ATOM 1377 N N . SER A 1 175 ? 13.332 4.990 0.651 1.00 73.06 175 SER A N 1
ATOM 1378 C CA . SER A 1 175 ? 14.452 5.307 -0.246 1.00 73.06 175 SER A CA 1
ATOM 1379 C C . SER A 1 175 ? 15.804 5.190 0.454 1.00 73.06 175 SER A C 1
ATOM 1381 O O . SER A 1 175 ? 16.753 4.672 -0.128 1.00 73.06 175 SER A O 1
ATOM 1383 N N . PHE A 1 176 ? 15.888 5.625 1.715 1.00 73.75 176 PHE A N 1
ATOM 1384 C CA . PHE A 1 176 ? 17.086 5.464 2.532 1.00 73.75 176 PHE A CA 1
ATOM 1385 C C . PHE A 1 176 ? 17.407 3.986 2.766 1.00 73.75 176 PHE A C 1
ATOM 1387 O O . PHE A 1 176 ? 18.547 3.584 2.569 1.00 73.75 176 PHE A O 1
ATOM 1394 N N . LEU A 1 177 ? 16.411 3.162 3.115 1.00 70.56 177 LEU A N 1
ATOM 1395 C CA . LEU A 1 177 ? 16.603 1.719 3.292 1.00 70.56 177 LEU A CA 1
ATOM 1396 C C . LEU A 1 177 ? 17.067 1.035 2.002 1.00 70.56 177 LEU A C 1
ATOM 1398 O O . LEU A 1 177 ? 17.992 0.232 2.049 1.00 70.56 177 LEU A O 1
ATOM 1402 N N . VAL A 1 178 ? 16.472 1.375 0.855 1.00 70.62 178 VAL A N 1
ATOM 1403 C CA . VAL A 1 178 ? 16.893 0.850 -0.453 1.00 70.62 178 VAL A CA 1
ATOM 1404 C C . VAL A 1 178 ? 18.339 1.240 -0.754 1.00 70.62 178 VAL A C 1
ATOM 1406 O O . VAL A 1 178 ? 19.133 0.376 -1.113 1.00 70.62 178 VAL A O 1
ATOM 1409 N N . ALA A 1 179 ? 18.710 2.508 -0.555 1.00 71.81 179 ALA A N 1
ATOM 1410 C CA . ALA A 1 179 ? 20.084 2.965 -0.753 1.00 71.81 179 ALA A CA 1
ATOM 1411 C C . ALA A 1 179 ? 21.075 2.218 0.155 1.00 71.81 179 ALA A C 1
ATOM 1413 O O . ALA A 1 179 ? 22.158 1.848 -0.288 1.00 71.81 179 ALA A O 1
ATOM 1414 N N . LEU A 1 180 ? 20.687 1.954 1.404 1.00 73.38 180 LEU A N 1
ATOM 1415 C CA . LEU A 1 180 ? 21.497 1.231 2.383 1.00 73.38 180 LEU A CA 1
ATOM 1416 C C . LEU A 1 180 ? 21.679 -0.244 1.987 1.00 73.38 180 LEU A C 1
ATOM 1418 O O . LEU A 1 180 ? 22.790 -0.759 2.051 1.00 73.38 180 LEU A O 1
ATOM 1422 N N . VAL A 1 181 ? 20.620 -0.907 1.510 1.00 72.56 181 VAL A N 1
ATOM 1423 C CA . VAL A 1 181 ? 20.694 -2.281 0.980 1.00 72.56 181 VAL A CA 1
ATOM 1424 C C . VAL A 1 181 ? 21.595 -2.352 -0.253 1.00 72.56 181 VAL A C 1
ATOM 1426 O O . VAL A 1 181 ? 22.408 -3.264 -0.345 1.00 72.56 181 VAL A O 1
ATOM 1429 N N . ILE A 1 182 ? 21.493 -1.385 -1.170 1.00 70.75 182 ILE A N 1
ATOM 1430 C CA . ILE A 1 182 ? 22.363 -1.312 -2.352 1.00 70.75 182 ILE A CA 1
ATOM 1431 C C . ILE A 1 182 ? 23.826 -1.109 -1.938 1.00 70.75 182 ILE A C 1
ATOM 1433 O O . ILE A 1 182 ? 24.696 -1.780 -2.474 1.00 70.75 182 ILE A O 1
ATOM 1437 N N . LEU A 1 183 ? 24.098 -0.226 -0.972 1.00 70.19 183 LEU A N 1
ATOM 1438 C CA . LEU A 1 183 ? 25.453 0.052 -0.479 1.00 70.19 183 LEU A CA 1
ATOM 1439 C C . LEU A 1 183 ? 26.092 -1.116 0.282 1.00 70.19 183 LEU A C 1
ATOM 1441 O O . LEU A 1 183 ? 27.310 -1.208 0.305 1.00 70.19 183 LEU A O 1
ATOM 1445 N N . ILE A 1 184 ? 25.297 -1.965 0.940 1.00 76.06 184 ILE A N 1
ATOM 1446 C CA . ILE A 1 184 ? 25.793 -3.159 1.649 1.00 76.06 184 ILE A CA 1
ATOM 1447 C C . ILE A 1 184 ? 25.905 -4.369 0.707 1.00 76.06 184 ILE A C 1
ATOM 1449 O O . ILE A 1 184 ? 26.717 -5.258 0.946 1.00 76.06 184 ILE A O 1
ATOM 1453 N N . GLY A 1 185 ? 25.057 -4.438 -0.323 1.00 50.16 185 GLY A N 1
ATOM 1454 C CA . GLY A 1 185 ? 25.035 -5.525 -1.303 1.00 50.16 185 GLY A CA 1
ATOM 1455 C C . GLY A 1 185 ? 25.976 -5.344 -2.501 1.00 50.16 185 GLY A C 1
ATOM 1456 O O . GLY A 1 185 ? 26.065 -6.266 -3.311 1.00 50.16 185 GLY A O 1
ATOM 1457 N N . ALA A 1 186 ? 26.628 -4.184 -2.623 1.00 48.34 186 ALA A N 1
ATOM 1458 C CA . ALA A 1 186 ? 27.678 -3.867 -3.596 1.00 48.34 186 ALA A CA 1
ATOM 1459 C C . ALA A 1 186 ? 29.065 -3.983 -2.950 1.00 48.34 186 ALA A C 1
ATOM 1461 O O . ALA A 1 186 ? 30.003 -4.389 -3.672 1.00 48.34 186 ALA A O 1
#

Radius of gyration: 18.04 Å; chains: 1; bounding box: 47×38×45 Å

pLDDT: mean 79.38, std 8.43, range [48.34, 93.81]

Secondary structure (DSSP, 8-state):
--HHHHHHHHHHHHHHTHHHHHHHHHHHHHHHHHHHHHHHHHHHHHHHHHH--S--PPPPTTHHHHHHHHHHHHHHHHHHHHHHHHH-GGGS-GGG-----HHHHHHHHHHHHHHHHHHHHHHHT-GGGHHHHHHHHHHHHHHHHHHTTTPPP------HHHHHHHHIIIIIHHHHHHHHHHHHH-